Protein AF-A0A3P7QXF3-F1 (afdb_monomer_lite)

Structure (mmCIF, N/CA/C/O backbone):
data_AF-A0A3P7QXF3-F1
#
_entry.id   AF-A0A3P7QXF3-F1
#
loop_
_atom_site.group_PDB
_atom_site.id
_atom_site.type_symbol
_atom_site.label_atom_id
_atom_site.label_alt_id
_atom_site.label_comp_id
_atom_site.label_asym_id
_atom_site.label_entity_id
_atom_site.label_seq_id
_atom_site.pdbx_PDB_ins_code
_atom_site.Cartn_x
_atom_site.Cartn_y
_atom_site.Cartn_z
_atom_site.occupancy
_atom_site.B_iso_or_equiv
_atom_site.auth_seq_id
_atom_site.auth_comp_id
_atom_site.auth_asym_id
_atom_site.auth_atom_id
_atom_site.pdbx_PDB_model_num
ATOM 1 N N . MET A 1 1 ? -10.237 -7.138 -9.934 1.00 47.31 1 MET A N 1
ATOM 2 C CA . MET A 1 1 ? -9.203 -8.106 -9.504 1.00 47.31 1 MET A CA 1
ATOM 3 C C . MET A 1 1 ? -9.409 -8.418 -8.028 1.00 47.31 1 MET A C 1
ATOM 5 O O . MET A 1 1 ? -10.034 -7.610 -7.349 1.00 47.31 1 MET A O 1
ATOM 9 N N . ALA A 1 2 ? -8.939 -9.573 -7.551 1.00 54.34 2 ALA A N 1
ATOM 10 C CA . ALA A 1 2 ? -8.867 -9.850 -6.119 1.00 54.34 2 ALA A CA 1
ATOM 11 C C . ALA A 1 2 ? -7.801 -8.939 -5.473 1.00 54.34 2 ALA A C 1
ATOM 13 O O . ALA A 1 2 ? -6.775 -8.694 -6.107 1.00 54.34 2 ALA A O 1
ATOM 14 N N . PRO A 1 3 ? -8.043 -8.405 -4.270 1.00 67.88 3 PRO A N 1
ATOM 15 C CA . PRO A 1 3 ? -7.081 -7.555 -3.573 1.00 67.88 3 PRO A CA 1
ATOM 16 C C . PRO A 1 3 ? -5.800 -8.339 -3.245 1.00 67.88 3 PRO A C 1
ATOM 18 O O . PRO A 1 3 ? -5.872 -9.509 -2.862 1.00 67.88 3 PRO A O 1
ATOM 21 N N . VAL A 1 4 ? -4.637 -7.696 -3.384 1.00 76.44 4 VAL A N 1
ATOM 22 C CA . VAL A 1 4 ? -3.352 -8.259 -2.943 1.00 76.44 4 VAL A CA 1
ATOM 23 C C . VAL A 1 4 ? -3.177 -7.897 -1.474 1.00 76.44 4 VAL A C 1
ATOM 25 O O . VAL A 1 4 ? -3.073 -6.725 -1.130 1.00 76.44 4 VAL A O 1
ATOM 28 N N . LEU A 1 5 ? -3.213 -8.904 -0.605 1.00 81.38 5 LEU A N 1
ATOM 29 C CA . LEU A 1 5 ? -3.242 -8.728 0.845 1.00 81.38 5 LEU A CA 1
ATOM 30 C C . LEU A 1 5 ? -2.202 -9.620 1.500 1.00 81.38 5 LEU A C 1
ATOM 32 O O . LEU A 1 5 ? -2.003 -10.761 1.073 1.00 81.38 5 LEU A O 1
ATOM 36 N N . CYS A 1 6 ? -1.600 -9.144 2.587 1.00 86.56 6 CYS A N 1
ATOM 37 C CA . CYS A 1 6 ? -0.805 -10.016 3.433 1.00 86.56 6 CYS A CA 1
ATOM 38 C C . CYS A 1 6 ? -1.710 -11.039 4.145 1.00 86.56 6 CYS A C 1
ATOM 40 O O . CYS A 1 6 ? -2.885 -10.790 4.440 1.00 86.56 6 CYS A O 1
ATOM 42 N N . ASN A 1 7 ? -1.156 -12.213 4.459 1.00 86.94 7 ASN A N 1
ATOM 43 C CA . ASN A 1 7 ? -1.898 -13.278 5.143 1.00 86.94 7 ASN A CA 1
ATOM 4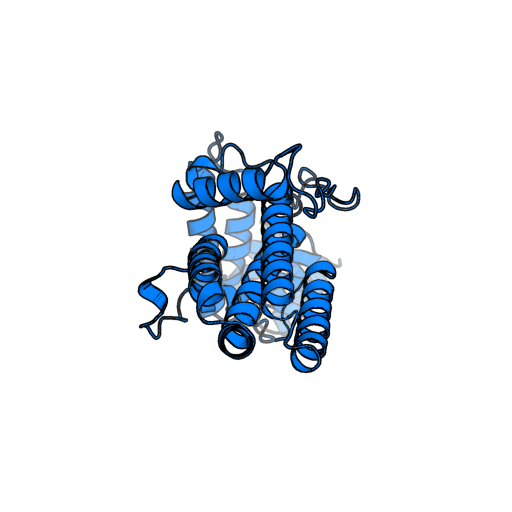4 C C . ASN A 1 7 ? -2.481 -12.813 6.489 1.00 86.94 7 ASN A C 1
ATOM 46 O O . ASN A 1 7 ? -3.581 -13.225 6.865 1.00 86.94 7 ASN A O 1
ATOM 50 N N . THR A 1 8 ? -1.776 -11.922 7.190 1.00 89.69 8 THR A N 1
ATOM 51 C CA . THR A 1 8 ? -2.226 -11.322 8.451 1.00 89.69 8 THR A CA 1
ATOM 52 C C . THR A 1 8 ? -3.501 -10.500 8.262 1.00 89.69 8 THR A C 1
ATOM 54 O O . THR A 1 8 ? -4.448 -10.684 9.023 1.00 89.69 8 THR A O 1
ATOM 57 N N . ALA A 1 9 ? -3.588 -9.682 7.208 1.00 88.75 9 ALA A N 1
ATOM 58 C CA . ALA A 1 9 ? -4.784 -8.901 6.892 1.00 88.75 9 ALA A CA 1
ATOM 59 C C . ALA A 1 9 ? -5.996 -9.792 6.577 1.00 88.75 9 ALA A C 1
ATOM 61 O O . ALA A 1 9 ? -7.105 -9.547 7.055 1.00 88.75 9 ALA A O 1
ATOM 62 N N . LEU A 1 10 ? -5.787 -10.881 5.828 1.00 88.50 10 LEU A N 1
ATOM 63 C CA . LEU A 1 10 ? -6.840 -11.866 5.557 1.00 88.50 10 LEU A CA 1
ATOM 64 C C . LEU A 1 10 ? -7.346 -12.531 6.841 1.00 88.50 10 LEU A C 1
ATOM 66 O O . LEU A 1 10 ? -8.550 -12.728 7.009 1.00 88.50 10 LEU A O 1
ATOM 70 N N . ASN A 1 11 ? -6.440 -12.889 7.750 1.00 89.50 11 ASN A N 1
ATOM 71 C CA . ASN A 1 11 ? -6.813 -13.478 9.031 1.00 89.50 11 ASN A CA 1
ATOM 72 C C . ASN A 1 11 ? -7.552 -12.478 9.922 1.00 89.50 11 ASN A C 1
ATOM 74 O O . ASN A 1 11 ? -8.566 -12.853 10.506 1.00 89.50 11 ASN A O 1
ATOM 78 N N . LEU A 1 12 ? -7.120 -11.215 9.951 1.00 92.12 12 LEU A N 1
ATOM 79 C CA . LEU A 1 12 ? -7.813 -10.142 10.660 1.00 92.12 12 LEU A CA 1
ATOM 80 C C . LEU A 1 12 ? -9.271 -10.019 10.194 1.00 92.12 12 LEU A C 1
ATOM 82 O O . LEU A 1 12 ? -10.182 -10.112 11.011 1.00 92.12 12 LEU A O 1
ATOM 86 N N . LEU A 1 13 ? -9.517 -9.935 8.884 1.00 89.75 13 LEU A N 1
ATOM 87 C CA . LEU A 1 13 ? -10.877 -9.870 8.331 1.00 89.75 13 LEU A CA 1
ATOM 88 C C . LEU A 1 13 ? -11.724 -11.100 8.688 1.00 89.75 13 LEU A C 1
ATOM 90 O O . LEU A 1 13 ? -12.908 -10.978 9.013 1.00 89.75 13 LEU A O 1
ATOM 94 N N . ARG A 1 14 ? -11.125 -12.299 8.673 1.00 88.88 14 ARG A N 1
ATOM 95 C CA . ARG A 1 14 ? -11.810 -13.524 9.117 1.00 88.88 14 ARG A CA 1
ATOM 96 C C . ARG A 1 14 ? -12.184 -13.459 10.595 1.00 88.88 14 ARG A C 1
ATOM 98 O O . ARG A 1 14 ? -13.268 -13.923 10.950 1.00 88.88 14 ARG A O 1
ATOM 105 N N . PHE A 1 15 ? -11.315 -12.921 11.449 1.00 88.06 15 PHE A N 1
ATOM 106 C CA . PHE A 1 15 ? -11.623 -12.727 12.864 1.00 88.06 15 PHE A CA 1
ATOM 107 C C . PHE A 1 15 ? -12.755 -11.722 13.041 1.00 88.06 15 PHE A C 1
ATOM 109 O O . PHE A 1 15 ? -13.737 -12.070 13.689 1.00 88.06 15 PHE A O 1
ATOM 116 N N . ILE A 1 16 ? -12.694 -10.562 12.385 1.00 90.94 16 ILE A N 1
ATOM 117 C CA . ILE A 1 16 ? -13.761 -9.550 12.415 1.00 90.94 16 ILE A CA 1
ATOM 118 C C 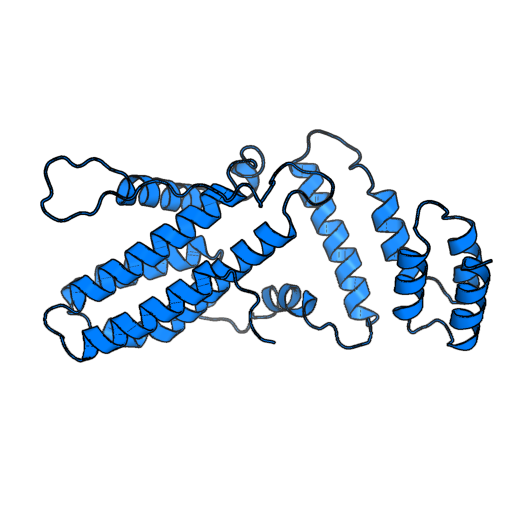. ILE A 1 16 ? -15.119 -10.185 12.093 1.00 90.94 16 ILE A C 1
ATOM 120 O O . ILE A 1 16 ? -16.055 -10.074 12.881 1.00 90.94 16 ILE A O 1
ATOM 124 N N . GLY A 1 17 ? -15.215 -10.940 10.994 1.00 87.56 17 GLY A N 1
ATOM 125 C CA . GLY A 1 17 ? -16.462 -11.613 10.618 1.00 87.56 17 GLY A CA 1
ATOM 126 C C . GLY A 1 17 ? -16.958 -12.628 11.658 1.00 87.56 17 GLY A C 1
ATOM 127 O O . GLY A 1 17 ? -18.158 -12.703 11.930 1.00 87.56 17 GLY A O 1
ATOM 128 N N . LYS A 1 18 ? -16.052 -13.398 12.279 1.00 86.12 18 LYS A N 1
ATOM 129 C CA . LYS A 1 18 ? -16.404 -14.344 13.354 1.00 86.12 18 LYS A CA 1
ATOM 130 C C . LYS A 1 18 ? -16.907 -13.624 14.604 1.00 86.12 18 LYS A C 1
ATOM 132 O O . LYS A 1 18 ? -17.921 -14.046 15.157 1.00 86.12 18 LYS A O 1
ATOM 137 N N . TYR A 1 19 ? -16.227 -12.559 15.026 1.00 87.94 19 TYR A N 1
ATOM 138 C CA . TYR A 1 19 ? -16.614 -11.791 16.206 1.00 87.94 19 TYR A CA 1
ATOM 139 C C . TYR A 1 19 ? -17.945 -11.078 15.989 1.00 87.94 19 TYR A C 1
ATOM 141 O O . TYR A 1 19 ? -18.825 -11.248 16.820 1.00 87.94 19 TYR A O 1
ATOM 149 N N . ILE A 1 20 ? -18.166 -10.423 14.843 1.00 87.12 20 ILE A N 1
ATOM 150 C CA . ILE A 1 20 ? -19.469 -9.820 14.499 1.00 87.12 20 ILE A CA 1
ATOM 151 C C . ILE A 1 20 ? -20.603 -10.844 14.629 1.00 87.12 20 ILE A C 1
ATOM 153 O O . ILE A 1 20 ? -21.636 -10.563 15.237 1.00 87.12 20 ILE A O 1
ATOM 157 N N . ARG A 1 21 ? -20.405 -12.061 14.104 1.00 84.50 21 ARG A N 1
ATOM 158 C CA . ARG A 1 21 ? -21.409 -13.129 14.193 1.00 84.50 21 ARG A CA 1
ATOM 159 C C . ARG A 1 21 ? -21.684 -13.558 15.637 1.00 84.50 21 ARG A C 1
ATOM 161 O O . ARG A 1 21 ? -22.832 -13.842 15.965 1.00 84.50 21 ARG A O 1
ATOM 168 N N . MET A 1 22 ? -20.656 -13.636 16.483 1.00 82.81 22 MET A N 1
ATOM 169 C CA . MET A 1 22 ? -20.829 -13.970 17.902 1.00 82.81 22 MET A CA 1
ATOM 170 C C . MET A 1 22 ? -21.516 -12.836 18.665 1.00 82.81 22 MET A C 1
ATOM 172 O O . MET A 1 22 ? -22.434 -13.092 19.438 1.00 82.81 22 MET A O 1
ATOM 176 N N . THR A 1 23 ? -21.139 -11.592 18.385 1.00 85.50 23 THR A N 1
ATOM 177 C CA . THR A 1 23 ? -21.729 -10.391 18.975 1.00 85.50 23 THR A CA 1
ATOM 178 C C . THR A 1 23 ? -23.218 -10.265 18.672 1.00 85.50 23 THR A C 1
ATOM 180 O O . THR A 1 23 ? -23.998 -9.904 19.547 1.00 85.50 23 THR A O 1
ATOM 183 N N . TYR A 1 24 ? -23.640 -10.645 17.465 1.00 80.81 24 TYR A N 1
ATOM 184 C CA . TYR A 1 24 ? -25.057 -10.683 17.108 1.00 80.81 24 TYR A CA 1
ATOM 185 C C . TYR A 1 24 ? -25.875 -11.635 18.004 1.00 80.81 24 TYR A C 1
ATOM 187 O O . TYR A 1 24 ? -27.038 -11.367 18.289 1.00 80.81 24 TYR A O 1
ATOM 195 N N . MET A 1 25 ? -25.267 -12.731 18.473 1.00 81.31 25 MET A N 1
ATOM 196 C CA . MET A 1 25 ? -25.909 -13.694 19.379 1.00 81.31 25 MET A CA 1
ATOM 197 C C . MET A 1 25 ? -25.836 -13.269 20.852 1.00 81.31 25 MET A C 1
ATOM 199 O O . MET A 1 25 ? -26.686 -13.664 21.647 1.00 81.31 25 MET A O 1
ATOM 203 N N . LEU A 1 26 ? -24.819 -12.488 21.222 1.00 84.88 26 LEU A N 1
ATOM 204 C CA . LEU A 1 26 ? -24.528 -12.072 22.593 1.00 84.88 26 LEU A CA 1
ATOM 205 C C . LEU A 1 26 ? -24.480 -10.542 22.679 1.00 84.88 26 LEU A C 1
ATOM 207 O O . LEU A 1 26 ? -23.427 -9.946 22.895 1.00 84.88 26 LEU A O 1
ATOM 211 N N . GLN A 1 27 ? -25.639 -9.902 22.528 1.00 83.06 27 GLN A N 1
ATOM 212 C CA . GLN A 1 27 ? -25.741 -8.436 22.519 1.00 83.06 27 GLN A CA 1
ATOM 213 C C . GLN A 1 27 ? -25.217 -7.781 23.808 1.00 83.06 27 GLN A C 1
ATOM 215 O O . GLN A 1 27 ? -24.729 -6.657 23.771 1.00 83.06 27 GLN A O 1
ATOM 220 N N . SER A 1 28 ? -25.244 -8.491 24.941 1.00 85.94 28 SER A N 1
ATOM 221 C CA . SER A 1 28 ? -24.738 -7.986 26.224 1.00 85.94 28 SER A CA 1
ATOM 222 C C . SER A 1 28 ? -23.242 -7.659 26.228 1.00 85.94 28 SER A C 1
ATOM 224 O O . SER A 1 28 ? -22.800 -6.908 27.091 1.00 85.94 28 SER A O 1
ATOM 226 N N . VAL A 1 29 ? -22.464 -8.210 25.290 1.00 85.44 29 VAL A N 1
ATOM 227 C CA . VAL A 1 29 ? -21.018 -7.953 25.158 1.00 85.44 29 VAL A CA 1
ATOM 228 C C . VAL A 1 29 ? -20.673 -7.187 23.881 1.00 85.44 29 VAL A C 1
ATOM 230 O O . VAL A 1 29 ? -19.502 -7.104 23.512 1.00 85.44 29 VAL A O 1
ATOM 233 N N . ALA A 1 30 ? -21.675 -6.643 23.185 1.00 85.69 30 ALA A N 1
ATOM 234 C CA . ALA A 1 30 ? -21.483 -6.076 21.859 1.00 85.69 30 ALA A CA 1
ATOM 235 C C . ALA A 1 30 ? -20.590 -4.841 21.836 1.00 85.69 30 ALA A C 1
ATOM 237 O O . ALA A 1 30 ? -19.654 -4.802 21.036 1.00 85.69 30 ALA A O 1
ATOM 238 N N . ASP A 1 31 ? -20.818 -3.908 22.758 1.00 86.06 31 ASP A N 1
ATOM 239 C CA . ASP A 1 31 ? -20.008 -2.697 22.907 1.00 86.06 31 ASP A CA 1
ATOM 240 C C . ASP A 1 31 ? -18.523 -3.051 23.076 1.00 86.06 31 ASP A C 1
ATOM 242 O O . ASP A 1 31 ? -17.669 -2.576 22.327 1.00 86.06 31 ASP A O 1
ATOM 246 N N . GLN A 1 32 ? -18.220 -3.980 23.989 1.00 86.12 32 GLN A N 1
ATOM 247 C CA . GLN A 1 32 ? -16.849 -4.422 24.241 1.00 86.12 32 GLN A CA 1
ATOM 248 C C . GLN A 1 32 ? -16.247 -5.154 23.037 1.00 86.12 32 GLN A C 1
ATOM 250 O O . GLN A 1 32 ? -15.086 -4.944 22.693 1.00 86.12 32 GLN A O 1
ATOM 255 N N . ALA A 1 33 ? -17.015 -6.032 22.389 1.00 88.19 33 ALA A N 1
ATOM 256 C CA . ALA A 1 33 ? -16.529 -6.799 21.250 1.00 88.19 33 ALA A CA 1
ATOM 257 C C . ALA A 1 33 ? -16.198 -5.896 20.054 1.00 88.19 33 ALA A C 1
ATOM 259 O O . ALA A 1 33 ? -15.170 -6.101 19.410 1.00 88.19 33 ALA A O 1
ATOM 260 N N . VAL A 1 34 ? -17.035 -4.892 19.772 1.00 88.88 34 VAL A N 1
ATOM 261 C CA . VAL A 1 34 ? -16.762 -3.897 18.728 1.00 88.88 34 VAL A CA 1
ATOM 262 C C . VAL A 1 34 ? -15.529 -3.075 19.095 1.00 88.88 34 VAL A C 1
ATOM 264 O O . VAL A 1 34 ? -14.627 -2.979 18.268 1.00 88.88 34 VAL A O 1
ATOM 267 N N . GLY A 1 35 ? -15.425 -2.581 20.334 1.00 86.75 35 GLY A N 1
ATOM 268 C CA . GLY A 1 35 ? -14.233 -1.867 20.807 1.00 86.75 35 GLY A CA 1
ATOM 269 C C . GLY A 1 35 ? -12.939 -2.661 20.593 1.00 86.75 35 GLY A C 1
ATOM 270 O O . GLY A 1 35 ? -12.000 -2.164 19.972 1.00 86.75 35 GLY A O 1
ATOM 271 N N . ASN A 1 36 ? -12.928 -3.936 20.990 1.00 86.56 36 ASN A N 1
ATOM 272 C CA . ASN A 1 36 ? -11.767 -4.818 20.832 1.00 86.56 36 ASN A CA 1
ATOM 273 C C . ASN A 1 36 ? -11.430 -5.108 19.357 1.00 86.56 36 ASN A C 1
ATOM 275 O O . ASN A 1 36 ? -10.260 -5.267 19.009 1.00 86.56 36 ASN A O 1
ATOM 279 N N . ILE A 1 37 ? -12.431 -5.190 18.469 1.00 89.69 37 ILE A N 1
ATOM 280 C CA . ILE A 1 37 ? -12.189 -5.323 17.023 1.00 89.69 37 ILE A CA 1
ATOM 281 C C . ILE A 1 37 ? -11.461 -4.083 16.491 1.00 89.69 37 ILE A C 1
ATOM 283 O O . ILE A 1 37 ? -10.485 -4.217 15.752 1.00 89.69 37 ILE A O 1
ATOM 287 N N . LEU A 1 38 ? -11.930 -2.887 16.855 1.00 89.31 38 LEU A N 1
ATOM 288 C CA . LEU A 1 38 ? -11.336 -1.629 16.399 1.00 89.31 38 LEU A CA 1
ATOM 289 C C . LEU A 1 38 ? -9.910 -1.457 16.940 1.00 89.31 38 LEU A C 1
ATOM 291 O O . LEU A 1 38 ? -9.012 -1.057 16.197 1.00 89.31 38 LEU A O 1
ATOM 295 N N . GLU A 1 39 ? -9.678 -1.834 18.197 1.00 86.06 39 GLU A N 1
ATOM 296 C CA . GLU A 1 39 ? -8.347 -1.852 18.809 1.00 86.06 39 GLU A CA 1
ATOM 297 C C . GLU A 1 39 ? -7.397 -2.820 18.088 1.00 86.06 39 GLU A C 1
ATOM 299 O O . GLU A 1 39 ? -6.269 -2.450 17.758 1.00 86.06 39 GLU A O 1
ATOM 304 N N . LEU A 1 40 ? -7.867 -4.020 17.731 1.00 87.56 40 LEU A N 1
ATOM 305 C CA . LEU A 1 40 ? -7.082 -4.979 16.952 1.00 87.56 40 LEU A CA 1
ATOM 306 C C . LEU A 1 40 ? -6.724 -4.441 15.554 1.00 87.56 40 LEU A C 1
ATOM 308 O O . LEU A 1 40 ? -5.616 -4.668 15.062 1.00 87.56 40 LEU A O 1
ATOM 312 N N . CYS A 1 41 ? -7.635 -3.708 14.909 1.00 89.62 41 CYS A N 1
ATOM 313 C CA . CYS A 1 41 ? -7.349 -3.027 13.646 1.00 89.62 41 CYS A CA 1
ATOM 314 C C . CYS A 1 41 ? -6.300 -1.919 13.813 1.00 89.62 41 CYS A C 1
ATOM 316 O O . CYS A 1 41 ? -5.388 -1.830 12.993 1.00 89.62 41 CYS A O 1
ATOM 318 N N . ASN A 1 42 ? -6.381 -1.124 14.884 1.00 86.81 42 ASN A N 1
ATOM 319 C CA . ASN A 1 42 ? -5.372 -0.113 15.206 1.00 86.81 42 ASN A CA 1
ATOM 320 C C . ASN A 1 42 ? -3.995 -0.729 15.431 1.00 86.81 42 ASN A C 1
ATOM 322 O O . ASN A 1 42 ? -3.011 -0.245 14.875 1.00 86.81 42 ASN A O 1
ATOM 326 N N . PHE A 1 43 ? -3.930 -1.824 16.187 1.00 86.50 43 PHE A N 1
ATOM 327 C CA . PHE A 1 43 ? -2.689 -2.554 16.405 1.00 86.50 43 PHE A CA 1
ATOM 328 C C . PHE A 1 43 ? -2.082 -3.045 15.084 1.00 86.50 43 PHE A C 1
ATOM 330 O O . PHE A 1 43 ? -0.878 -2.907 14.859 1.00 86.50 43 PHE A O 1
ATOM 337 N N . PHE A 1 44 ? -2.912 -3.558 14.169 1.00 89.19 44 PHE A N 1
ATOM 338 C CA . PHE A 1 44 ? -2.464 -3.960 12.837 1.00 89.19 44 PHE A CA 1
ATOM 339 C C . PHE A 1 44 ? -1.921 -2.776 12.021 1.00 89.19 44 PHE A C 1
ATOM 341 O O . PHE A 1 44 ? -0.829 -2.880 11.463 1.00 89.19 44 PHE A O 1
ATOM 348 N N . PHE A 1 45 ? -2.639 -1.649 11.965 1.00 87.19 45 PHE A N 1
ATOM 349 C CA . PHE A 1 45 ? -2.192 -0.458 11.230 1.00 87.19 45 PHE A CA 1
ATOM 350 C C . PHE A 1 45 ? -0.896 0.113 11.793 1.00 87.19 45 PHE A C 1
ATOM 352 O O . PHE A 1 45 ? 0.031 0.378 11.028 1.00 87.19 45 PHE A O 1
ATOM 359 N N . PHE A 1 46 ? -0.811 0.228 13.118 1.00 84.75 46 PHE A N 1
ATOM 360 C CA . PHE A 1 46 ? 0.396 0.658 13.809 1.00 84.75 46 PHE A CA 1
ATOM 361 C C . PHE A 1 46 ? 1.572 -0.268 13.488 1.00 84.75 46 PHE A C 1
ATOM 363 O O . PHE A 1 46 ? 2.631 0.201 13.096 1.00 84.75 46 PHE A O 1
ATOM 370 N N . THR A 1 47 ? 1.376 -1.587 13.562 1.00 86.06 47 THR A N 1
ATOM 371 C CA . THR A 1 47 ? 2.436 -2.568 13.281 1.00 86.06 47 THR A CA 1
ATOM 372 C C . THR A 1 47 ? 2.975 -2.444 11.855 1.00 86.06 47 THR A C 1
ATOM 374 O O . THR A 1 47 ? 4.187 -2.411 11.655 1.00 86.06 47 THR A O 1
ATOM 377 N N . ILE A 1 48 ? 2.092 -2.356 10.854 1.00 86.62 48 ILE A N 1
ATOM 378 C CA . ILE A 1 48 ? 2.503 -2.210 9.449 1.00 86.62 48 ILE A CA 1
ATOM 379 C C . ILE A 1 48 ? 3.228 -0.880 9.234 1.00 86.62 48 ILE A C 1
ATOM 381 O O . ILE A 1 48 ? 4.249 -0.855 8.551 1.00 86.62 48 ILE A O 1
ATOM 385 N N . HIS A 1 49 ? 2.735 0.204 9.836 1.00 81.31 49 HIS A N 1
ATOM 386 C CA . HIS A 1 49 ? 3.405 1.496 9.787 1.00 81.31 49 HIS A CA 1
ATOM 387 C C . HIS A 1 49 ? 4.818 1.394 10.380 1.00 81.31 49 HIS A C 1
ATOM 389 O O . HIS A 1 49 ? 5.798 1.595 9.672 1.00 81.31 49 HIS A O 1
ATOM 395 N N . THR A 1 50 ? 4.938 0.966 11.636 1.00 81.12 50 THR A N 1
ATOM 396 C CA . THR A 1 50 ? 6.221 0.835 12.336 1.00 81.12 50 THR A CA 1
ATOM 397 C C . THR A 1 50 ? 7.210 -0.054 11.584 1.00 81.12 50 THR A C 1
ATOM 399 O O . THR A 1 50 ? 8.379 0.296 11.483 1.00 81.12 50 THR A O 1
ATOM 402 N N . PHE A 1 51 ? 6.776 -1.168 10.991 1.00 84.12 51 PHE A N 1
ATOM 403 C CA . PHE A 1 51 ? 7.679 -2.047 10.239 1.00 84.12 51 PHE A CA 1
ATOM 404 C C . PHE A 1 51 ? 8.219 -1.436 8.954 1.00 84.12 51 PHE A C 1
ATOM 406 O O . PHE A 1 51 ? 9.391 -1.619 8.650 1.00 84.12 51 PHE A O 1
ATOM 413 N N . PHE A 1 52 ? 7.379 -0.754 8.181 1.00 79.38 52 PHE A N 1
ATOM 414 C CA . PHE A 1 52 ? 7.738 -0.337 6.824 1.00 79.38 52 PHE A CA 1
ATOM 415 C C . PHE A 1 52 ? 8.122 1.140 6.709 1.00 79.38 52 PHE A C 1
ATOM 417 O O . PHE A 1 52 ? 8.433 1.596 5.604 1.00 79.38 52 PHE A O 1
ATOM 424 N N . THR A 1 53 ? 8.102 1.876 7.823 1.00 75.06 53 THR A N 1
ATOM 425 C CA . THR A 1 53 ? 8.518 3.282 7.883 1.00 75.06 53 THR A CA 1
ATOM 426 C C . THR A 1 53 ? 9.623 3.567 8.904 1.00 75.06 53 THR A C 1
ATOM 428 O O . THR A 1 53 ? 10.042 4.719 9.000 1.00 75.06 53 THR A O 1
ATOM 431 N N . ALA A 1 54 ? 10.080 2.581 9.687 1.00 66.56 54 ALA A N 1
ATOM 432 C CA . ALA A 1 54 ? 11.110 2.780 10.719 1.00 66.56 54 ALA A CA 1
ATOM 433 C C . ALA A 1 54 ? 12.469 3.215 10.150 1.00 66.56 54 ALA A C 1
ATOM 435 O O . ALA A 1 54 ? 13.167 4.019 10.754 1.00 66.56 54 ALA A O 1
ATOM 436 N N . ASP A 1 55 ? 12.829 2.729 8.967 1.00 65.12 55 ASP A N 1
ATOM 437 C CA . ASP A 1 55 ? 14.050 3.092 8.240 1.00 65.12 55 ASP A CA 1
ATOM 438 C C . ASP A 1 55 ? 13.940 4.453 7.527 1.00 65.12 55 ASP A C 1
ATOM 440 O O . ASP A 1 55 ? 14.908 4.993 6.990 1.00 65.12 55 ASP A O 1
ATOM 444 N N . ALA A 1 56 ? 12.744 5.037 7.538 1.00 61.53 56 ALA A N 1
ATOM 445 C CA . ALA A 1 56 ? 12.388 6.189 6.742 1.00 61.53 56 ALA A CA 1
ATOM 446 C C . ALA A 1 56 ? 12.437 7.501 7.545 1.00 61.53 56 ALA A C 1
ATOM 448 O O . ALA A 1 56 ? 11.752 8.443 7.169 1.00 61.53 56 ALA A O 1
ATOM 449 N N . GLU A 1 57 ? 13.227 7.624 8.621 1.00 60.03 57 GLU A N 1
ATOM 450 C CA . GLU A 1 57 ? 13.251 8.822 9.494 1.00 60.03 57 GLU A CA 1
ATOM 451 C C . GLU A 1 57 ? 13.418 10.153 8.728 1.00 60.03 57 GLU A C 1
ATOM 453 O O . GLU A 1 57 ? 12.817 11.166 9.091 1.00 60.03 57 GLU A O 1
ATOM 458 N N . ARG A 1 58 ? 14.169 10.153 7.616 1.00 55.31 58 ARG A N 1
ATOM 459 C CA . ARG A 1 58 ? 14.318 11.328 6.731 1.00 55.31 58 ARG A CA 1
ATOM 460 C C . ARG A 1 58 ? 13.096 11.573 5.834 1.00 55.31 58 ARG A C 1
ATOM 462 O O . ARG A 1 58 ? 12.764 12.715 5.537 1.00 55.31 58 ARG A O 1
ATOM 469 N N . VAL A 1 59 ? 12.408 10.507 5.428 1.00 55.50 59 VAL A N 1
ATOM 470 C CA . VAL A 1 59 ? 11.180 10.521 4.607 1.00 55.50 59 VAL A CA 1
ATOM 471 C C . VAL A 1 59 ? 9.962 10.890 5.457 1.00 55.50 59 VAL A C 1
ATOM 473 O O . VAL A 1 59 ? 9.055 11.581 4.997 1.00 55.50 59 VAL A O 1
ATOM 476 N N . ALA A 1 60 ? 9.966 10.471 6.720 1.00 57.28 60 ALA A N 1
ATOM 477 C CA . ALA A 1 60 ? 8.910 10.662 7.694 1.00 57.28 60 ALA A CA 1
ATOM 478 C C . ALA A 1 60 ? 8.533 12.141 7.841 1.00 57.28 60 ALA A C 1
ATOM 480 O O . ALA A 1 60 ? 7.358 12.492 7.812 1.00 57.28 60 ALA A O 1
ATOM 481 N N . GLY A 1 61 ? 9.529 13.030 7.910 1.00 57.81 61 GLY A N 1
ATOM 482 C CA . GLY A 1 61 ? 9.299 14.476 7.992 1.00 57.81 61 GLY A CA 1
ATOM 483 C C . GLY A 1 61 ? 8.726 15.112 6.719 1.00 57.81 61 GLY A C 1
ATOM 484 O O . GLY A 1 61 ? 8.160 16.199 6.793 1.00 57.81 61 GLY A O 1
ATOM 485 N N . VAL A 1 62 ? 8.859 14.453 5.563 1.00 57.00 62 VAL A N 1
ATOM 486 C CA . VAL A 1 62 ? 8.435 14.973 4.251 1.00 57.00 62 VAL A CA 1
ATOM 487 C C . VAL A 1 62 ? 7.062 14.430 3.837 1.00 57.00 62 VAL A C 1
ATOM 489 O O . VAL A 1 62 ? 6.298 15.141 3.184 1.00 57.00 62 VAL A O 1
ATOM 492 N N . PHE A 1 63 ? 6.734 13.188 4.211 1.00 57.81 63 PHE A N 1
ATOM 493 C CA . PHE A 1 63 ? 5.499 12.509 3.791 1.00 57.81 63 PHE A CA 1
ATOM 494 C C . PHE A 1 63 ? 4.449 12.380 4.889 1.00 57.81 63 PHE A C 1
ATOM 496 O O . PHE A 1 63 ? 3.264 12.279 4.561 1.00 57.81 63 PHE A O 1
ATOM 503 N N . PHE A 1 64 ? 4.830 12.397 6.170 1.00 65.44 64 PHE A N 1
ATOM 504 C CA . PHE A 1 64 ? 3.833 12.362 7.232 1.00 65.44 64 PHE A CA 1
ATOM 505 C C . PHE A 1 64 ? 3.255 13.745 7.468 1.00 65.44 64 PHE A C 1
ATOM 507 O O . PHE A 1 64 ? 3.965 14.725 7.697 1.00 65.44 64 PHE A O 1
ATOM 514 N N . SER A 1 65 ? 1.927 13.814 7.467 1.00 67.56 65 SER A N 1
ATOM 515 C CA . SER A 1 65 ? 1.258 14.978 8.019 1.00 67.56 65 SER A CA 1
ATOM 516 C C . SER A 1 65 ? 1.556 15.049 9.529 1.00 67.56 65 SER A C 1
ATOM 518 O O . SER A 1 65 ? 1.622 14.009 10.195 1.00 67.56 65 SER A O 1
ATOM 520 N N . PRO A 1 66 ? 1.697 16.254 10.115 1.00 69.25 66 PRO A N 1
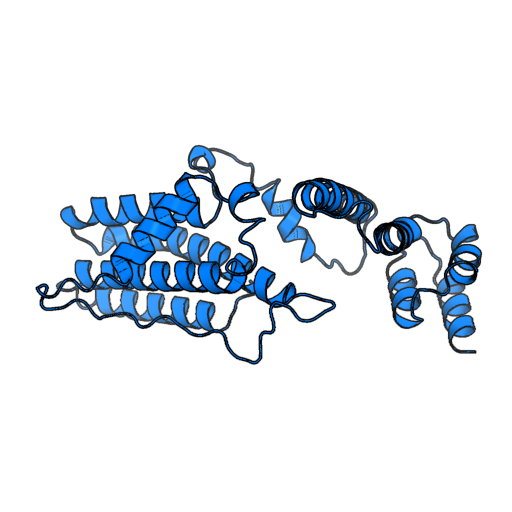ATOM 521 C CA . PRO A 1 66 ? 1.848 16.417 11.565 1.00 69.25 66 PRO A CA 1
ATOM 522 C C . PRO A 1 66 ? 0.738 15.721 12.363 1.00 69.25 66 PRO A C 1
ATOM 524 O O . PRO A 1 66 ? 0.935 15.311 13.503 1.00 69.25 66 PRO A O 1
ATOM 527 N N . HIS A 1 67 ? -0.431 15.569 11.741 1.00 68.25 67 HIS A N 1
ATOM 528 C CA . HIS A 1 67 ? -1.577 14.912 12.336 1.00 68.25 67 HIS A CA 1
ATOM 529 C C . HIS A 1 67 ? -1.460 13.382 12.341 1.00 68.25 67 HIS A C 1
ATOM 531 O O . HIS A 1 67 ? -1.677 12.779 13.384 1.00 68.25 67 HIS A O 1
ATOM 537 N N . LEU A 1 68 ? -1.013 12.757 11.243 1.00 72.19 68 LEU A N 1
ATOM 538 C CA . LEU A 1 68 ? -0.736 11.315 11.202 1.00 72.19 68 LEU A CA 1
ATOM 539 C C . LEU A 1 68 ? 0.280 10.918 12.278 1.00 72.19 68 LEU A C 1
ATOM 541 O O . LEU A 1 68 ? 0.080 9.935 12.985 1.00 72.19 68 LEU A O 1
ATOM 545 N N . LYS A 1 69 ? 1.325 11.734 12.454 1.00 76.12 69 LYS A N 1
ATOM 546 C CA . LYS A 1 69 ? 2.293 11.550 13.538 1.00 76.12 69 LYS A CA 1
ATOM 547 C C . LYS A 1 69 ? 1.617 11.595 14.912 1.00 76.12 69 LYS A C 1
ATOM 549 O O . LYS A 1 69 ? 1.798 10.683 15.703 1.00 76.12 69 LYS A O 1
ATOM 554 N N . SER A 1 70 ? 0.751 12.582 15.155 1.00 77.88 70 SER A N 1
ATOM 555 C CA . SER A 1 70 ? -0.025 12.661 16.400 1.00 77.88 70 SER A CA 1
ATOM 556 C C . SER A 1 70 ? -0.959 11.462 16.616 1.00 77.88 70 SER A C 1
ATOM 558 O O . SER A 1 70 ? -1.161 11.067 17.764 1.00 77.88 70 SER A O 1
ATOM 560 N N . VAL A 1 71 ? -1.556 10.904 15.556 1.00 77.75 71 VAL A N 1
ATOM 561 C CA . VAL A 1 71 ? -2.407 9.706 15.646 1.00 77.75 71 VAL A CA 1
ATOM 562 C C . VAL A 1 71 ? -1.560 8.490 16.012 1.00 77.75 71 VAL A C 1
ATOM 564 O O . VAL A 1 71 ? -1.938 7.751 16.916 1.00 77.75 71 VAL A O 1
ATOM 567 N N . LEU A 1 72 ? -0.398 8.309 15.383 1.00 79.25 72 LEU A N 1
ATOM 568 C CA . LEU A 1 72 ? 0.529 7.218 15.693 1.00 79.25 72 LEU A CA 1
ATOM 569 C C . LEU A 1 72 ? 1.080 7.318 17.115 1.00 79.25 72 LEU A C 1
ATOM 571 O O . LEU A 1 72 ? 1.010 6.334 17.843 1.00 79.25 72 LEU A O 1
ATOM 575 N N . ASP A 1 73 ? 1.511 8.507 17.540 1.00 81.56 73 ASP A N 1
ATOM 576 C CA . ASP A 1 73 ? 1.958 8.759 18.913 1.00 81.56 73 ASP A CA 1
ATOM 577 C C . ASP A 1 73 ? 0.811 8.480 19.905 1.00 81.56 73 ASP A C 1
ATOM 579 O O . ASP A 1 73 ? 1.006 7.910 20.980 1.00 81.56 73 ASP A O 1
ATOM 583 N N . SER A 1 74 ? -0.430 8.847 19.555 1.00 82.31 74 SER A N 1
ATOM 584 C CA . SER A 1 74 ? -1.604 8.528 20.374 1.00 82.31 74 SER A CA 1
ATOM 585 C C . SER A 1 74 ? -1.872 7.025 20.437 1.00 82.31 74 SER A C 1
ATOM 587 O O . SER A 1 74 ? -2.221 6.532 21.508 1.00 82.31 74 SER A O 1
ATOM 589 N N . LEU A 1 75 ? -1.726 6.299 19.327 1.00 80.50 75 LEU A N 1
ATOM 590 C CA . LEU A 1 75 ? -1.897 4.848 19.266 1.00 80.50 75 LEU A CA 1
ATOM 591 C C . LEU A 1 75 ? -0.820 4.123 20.064 1.00 80.50 75 LEU A C 1
ATOM 593 O O . LEU A 1 75 ? -1.160 3.232 20.832 1.00 80.50 75 LEU A O 1
ATOM 597 N N . GLU A 1 76 ? 0.437 4.537 19.945 1.00 82.50 76 GLU A N 1
ATOM 598 C CA . GLU A 1 76 ? 1.545 3.992 20.724 1.00 82.50 76 GLU A CA 1
ATOM 599 C C . GLU A 1 76 ? 1.271 4.147 22.226 1.00 82.50 76 GLU A C 1
ATOM 601 O O . GLU A 1 76 ? 1.271 3.172 22.977 1.00 82.50 76 GLU A O 1
ATOM 606 N N . ASN A 1 77 ? 0.889 5.353 22.656 1.00 81.44 77 ASN A N 1
ATOM 607 C CA . ASN A 1 77 ? 0.526 5.614 24.048 1.00 81.44 77 ASN A CA 1
ATOM 608 C C . ASN A 1 77 ? -0.732 4.853 24.504 1.00 81.44 77 ASN A C 1
ATOM 610 O O . ASN A 1 77 ? -0.839 4.506 25.677 1.00 81.44 77 ASN A O 1
ATOM 614 N N . LYS A 1 78 ? -1.712 4.618 23.621 1.00 80.06 78 LYS A N 1
ATOM 615 C CA . LYS A 1 78 ? -2.928 3.850 23.945 1.00 80.06 78 LYS A CA 1
ATOM 616 C C . LYS A 1 78 ? -2.637 2.349 24.069 1.00 80.06 78 LYS A C 1
ATOM 618 O O . LYS A 1 78 ? -3.209 1.716 24.949 1.00 80.06 78 LYS A O 1
ATOM 623 N N . LEU A 1 79 ? -1.785 1.802 23.199 1.00 75.62 79 LEU A N 1
ATOM 624 C CA . LEU A 1 79 ? -1.512 0.364 23.081 1.00 75.62 79 LEU A CA 1
ATOM 625 C C . LEU A 1 79 ? -0.446 -0.132 24.069 1.00 75.62 79 LEU A C 1
ATOM 627 O O . LEU A 1 79 ? -0.536 -1.274 24.513 1.00 75.62 79 LEU A O 1
ATOM 631 N N . PHE A 1 80 ? 0.541 0.706 24.414 1.00 75.56 80 PHE A N 1
ATOM 632 C CA . PHE A 1 80 ? 1.722 0.295 25.188 1.00 75.56 80 PHE A CA 1
ATOM 633 C C . PHE A 1 80 ? 1.892 1.009 26.541 1.00 75.56 80 PHE A C 1
ATOM 635 O O . PHE A 1 80 ? 2.900 0.791 27.209 1.00 75.56 80 PHE A O 1
ATOM 642 N N . ARG A 1 81 ? 0.956 1.863 26.993 1.00 67.69 81 ARG A N 1
ATOM 643 C CA . ARG A 1 81 ? 1.074 2.452 28.345 1.00 67.69 81 ARG A CA 1
ATOM 644 C C . ARG A 1 81 ? 0.893 1.396 29.434 1.00 67.69 81 ARG A C 1
ATOM 646 O O . ARG A 1 81 ? -0.190 0.833 29.588 1.00 67.69 81 ARG A O 1
ATOM 653 N N . GLU A 1 82 ? 1.922 1.261 30.267 1.00 54.31 82 GLU A N 1
ATOM 654 C CA . GLU A 1 82 ? 1.914 0.581 31.567 1.00 54.31 82 GLU A CA 1
ATOM 655 C C . GLU A 1 82 ? 1.056 1.350 32.598 1.00 54.31 82 GLU A C 1
ATOM 657 O O . GLU A 1 82 ? 1.55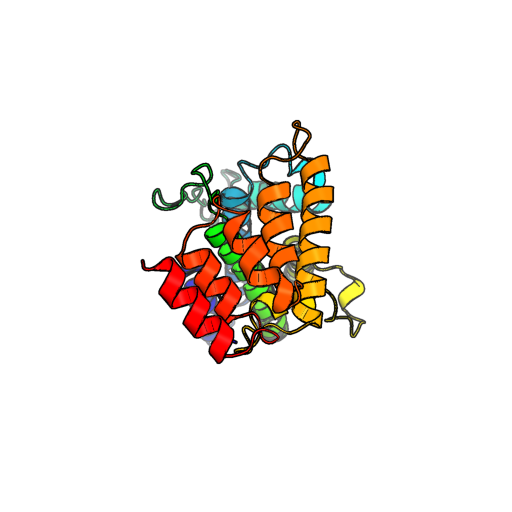1 1.872 33.600 1.00 54.31 82 GLU A O 1
ATOM 662 N N . ASP A 1 83 ? -0.256 1.468 32.385 1.00 50.25 83 ASP A N 1
ATOM 663 C CA . ASP A 1 83 ? -1.134 1.942 33.457 1.00 50.25 83 ASP A CA 1
ATOM 664 C C . ASP A 1 83 ? -1.355 0.787 34.450 1.00 50.25 83 ASP A C 1
ATOM 666 O O . ASP A 1 83 ? -2.279 -0.020 34.332 1.00 50.25 83 ASP A O 1
ATOM 670 N N . SER A 1 84 ? -0.481 0.749 35.460 1.00 44.41 84 SER A N 1
ATOM 671 C CA . SER A 1 84 ? -0.413 -0.152 36.629 1.00 44.41 84 SER A CA 1
ATOM 672 C C . SER A 1 84 ? -1.680 -0.226 37.511 1.00 44.41 84 SER A C 1
ATOM 674 O O . SER A 1 84 ? -1.625 -0.663 38.658 1.00 44.41 84 SER A O 1
ATOM 676 N N . SER A 1 85 ? -2.842 0.206 37.014 1.00 47.59 85 SER A N 1
ATOM 677 C CA . SER A 1 85 ? -4.074 0.337 37.802 1.00 47.59 85 SER A CA 1
ATOM 678 C C . SER A 1 85 ? -5.388 0.125 37.032 1.00 47.59 85 SER A C 1
ATOM 680 O O . SER A 1 85 ? -6.449 0.443 37.565 1.00 47.59 85 SER A O 1
ATOM 682 N N . SER A 1 86 ? -5.373 -0.462 35.827 1.00 44.75 86 SER A N 1
ATOM 683 C CA . SER A 1 86 ? -6.619 -0.870 35.148 1.00 44.75 86 SER A CA 1
ATOM 684 C C . SER A 1 86 ? -6.738 -2.393 35.042 1.00 44.75 86 SER A C 1
ATOM 686 O O . SER A 1 86 ? -6.103 -3.029 34.205 1.00 44.75 86 SER A O 1
ATOM 688 N N . GLU A 1 87 ? -7.556 -2.993 35.912 1.00 39.78 87 GLU A N 1
ATOM 689 C CA . GLU A 1 87 ? -7.985 -4.388 35.770 1.00 39.78 87 GLU A CA 1
ATOM 690 C C . GLU A 1 87 ? -8.651 -4.568 34.392 1.00 39.78 87 GLU A C 1
ATOM 692 O O . GLU A 1 87 ? -9.736 -4.044 34.148 1.00 39.78 87 GLU A O 1
ATOM 697 N N . GLY A 1 88 ? -7.994 -5.291 33.477 1.00 50.44 88 GLY A N 1
ATOM 698 C CA . GLY A 1 88 ? -8.615 -5.783 32.240 1.00 50.44 88 GLY A CA 1
ATOM 699 C C . GLY A 1 88 ? -8.019 -5.324 30.905 1.00 50.44 88 GLY A C 1
ATOM 700 O O . GLY A 1 88 ? -8.507 -5.790 29.876 1.00 50.44 88 GLY A O 1
ATOM 701 N N . ARG A 1 89 ? -6.979 -4.477 30.864 1.00 50.03 89 ARG A N 1
ATOM 702 C CA . ARG A 1 89 ? -6.267 -4.180 29.602 1.00 50.03 89 ARG A CA 1
ATOM 703 C C . ARG A 1 89 ? -5.145 -5.187 29.354 1.00 50.03 89 ARG A C 1
ATOM 705 O O . ARG A 1 89 ? -4.318 -5.427 30.227 1.00 50.03 89 ARG A O 1
ATOM 712 N N . VAL A 1 90 ? -5.149 -5.804 28.173 1.00 54.06 90 VAL A N 1
ATOM 713 C CA . VAL A 1 90 ? -4.108 -6.744 27.738 1.00 54.06 90 VAL A CA 1
ATOM 714 C C . VAL A 1 90 ? -2.912 -5.928 27.258 1.00 54.06 90 VAL A C 1
ATOM 716 O O . VAL A 1 90 ? -3.042 -5.141 26.328 1.00 54.06 90 VAL A O 1
ATOM 719 N N . GLU A 1 91 ? -1.760 -6.109 27.895 1.00 56.97 91 GLU A N 1
ATOM 720 C CA . GLU A 1 91 ? -0.499 -5.508 27.465 1.00 56.97 91 GLU A CA 1
ATOM 721 C C . GLU A 1 91 ? -0.098 -6.091 26.101 1.00 56.97 91 GLU A C 1
ATOM 723 O O . GLU A 1 91 ? 0.070 -7.307 25.948 1.00 56.97 91 GLU A O 1
ATOM 728 N N . PHE A 1 92 ? -0.000 -5.240 25.080 1.00 63.75 92 PHE A N 1
ATOM 729 C CA . PHE A 1 92 ? 0.417 -5.675 23.753 1.00 63.75 92 PHE A CA 1
ATOM 730 C C . PHE A 1 92 ? 1.942 -5.679 23.676 1.00 63.75 92 PHE A C 1
ATOM 732 O O . PHE A 1 92 ? 2.586 -4.653 23.853 1.00 63.75 92 PHE A O 1
ATOM 739 N N . ASN A 1 93 ? 2.534 -6.828 23.352 1.00 68.12 93 ASN A N 1
ATOM 740 C CA . ASN A 1 93 ? 3.956 -6.874 23.027 1.00 68.12 93 ASN A CA 1
ATOM 741 C C . ASN A 1 93 ? 4.182 -6.330 21.607 1.00 68.12 93 ASN A C 1
ATOM 743 O O . ASN A 1 93 ? 3.424 -6.695 20.697 1.00 68.12 93 ASN A O 1
ATOM 747 N N . PRO A 1 94 ? 5.226 -5.512 21.377 1.00 69.44 94 PRO A N 1
ATOM 748 C CA . PRO A 1 94 ? 5.606 -5.097 20.034 1.00 69.44 94 PRO A CA 1
ATOM 749 C C . PRO A 1 94 ? 5.812 -6.321 19.137 1.00 69.44 94 PRO A C 1
ATOM 751 O O . PRO A 1 94 ? 6.520 -7.264 19.501 1.00 69.44 94 PRO A O 1
ATOM 754 N N . CYS A 1 95 ? 5.185 -6.328 17.960 1.00 78.88 95 CYS A N 1
ATOM 755 C CA . CYS A 1 95 ? 5.459 -7.371 16.977 1.00 78.88 95 CYS A CA 1
ATOM 756 C C . CYS A 1 95 ? 6.895 -7.231 16.458 1.00 78.88 95 CYS A C 1
ATOM 758 O O . CYS A 1 95 ? 7.421 -6.126 16.350 1.00 78.88 95 CYS A O 1
ATOM 760 N N . THR A 1 96 ? 7.509 -8.346 16.067 1.00 78.19 96 THR A N 1
ATOM 761 C CA . THR A 1 96 ? 8.803 -8.353 15.379 1.00 78.19 96 THR A CA 1
ATOM 762 C C . THR A 1 96 ? 8.617 -8.692 13.907 1.00 78.19 96 THR A C 1
ATOM 764 O O . THR A 1 96 ? 7.823 -9.565 13.543 1.00 78.19 96 THR A O 1
ATOM 767 N N . LEU A 1 97 ? 9.337 -7.977 13.041 1.00 80.12 97 LEU A N 1
ATOM 768 C CA . LEU A 1 97 ? 9.343 -8.270 11.616 1.00 80.12 97 LEU A CA 1
ATOM 769 C C . LEU A 1 97 ? 10.019 -9.629 11.385 1.00 80.12 97 LEU A C 1
ATOM 771 O O . LEU A 1 97 ? 11.031 -9.954 12.006 1.00 80.12 97 LEU A O 1
ATOM 775 N N . SER A 1 98 ? 9.446 -10.443 10.497 1.00 80.50 98 SER A N 1
ATOM 776 C CA . SER A 1 98 ? 10.046 -11.728 10.137 1.00 80.50 98 SER A CA 1
ATOM 777 C C . SER A 1 98 ? 11.419 -11.508 9.506 1.00 80.50 98 SER A C 1
ATOM 779 O O . SER A 1 98 ? 11.540 -10.697 8.595 1.00 80.50 98 SER A O 1
ATOM 781 N N . GLY A 1 99 ? 12.422 -12.303 9.896 1.00 75.38 99 GLY A N 1
ATOM 782 C CA . GLY A 1 99 ? 13.757 -12.263 9.279 1.00 75.38 99 GLY A CA 1
ATOM 783 C C . GLY A 1 99 ? 13.786 -12.628 7.786 1.00 75.38 99 GLY A C 1
ATOM 784 O O . GLY A 1 99 ? 14.823 -12.492 7.146 1.00 75.38 99 GLY A O 1
ATOM 785 N N . ALA A 1 100 ? 12.661 -13.086 7.226 1.00 74.88 100 ALA A N 1
ATOM 786 C CA . ALA A 1 100 ? 12.486 -13.250 5.786 1.00 74.88 100 ALA A CA 1
ATOM 787 C C . ALA A 1 100 ? 12.324 -11.912 5.037 1.00 74.88 100 ALA A C 1
ATOM 789 O O . ALA A 1 100 ? 12.564 -11.871 3.836 1.00 74.88 100 ALA A O 1
ATOM 790 N N . VAL A 1 101 ? 11.916 -10.838 5.723 1.00 79.19 101 VAL A N 1
ATOM 791 C CA . VAL A 1 101 ? 11.762 -9.498 5.143 1.00 79.19 101 VAL A CA 1
ATOM 792 C C . VAL A 1 101 ? 13.004 -8.681 5.477 1.00 79.19 101 VAL A C 1
ATOM 794 O O . VAL A 1 101 ? 13.268 -8.391 6.643 1.00 79.19 101 VAL A O 1
ATOM 797 N N . GLN A 1 102 ? 13.767 -8.313 4.452 1.00 80.00 102 GLN A N 1
ATOM 798 C CA . GLN A 1 102 ? 14.994 -7.529 4.588 1.00 80.00 102 GLN A CA 1
ATOM 799 C C . GLN A 1 102 ? 14.757 -6.128 4.019 1.00 80.00 102 GLN A C 1
ATOM 801 O O . GLN A 1 102 ? 14.695 -5.947 2.807 1.00 80.00 102 GLN A O 1
ATOM 806 N N . LEU A 1 103 ? 14.582 -5.140 4.900 1.00 77.31 103 LEU A N 1
ATOM 807 C CA . LEU A 1 103 ? 14.225 -3.772 4.499 1.00 77.31 103 LEU A CA 1
ATOM 808 C C . LEU A 1 103 ? 15.357 -3.055 3.747 1.00 77.31 103 LEU A C 1
ATOM 810 O O . LEU A 1 103 ? 15.078 -2.283 2.835 1.00 77.31 103 LEU A O 1
ATOM 814 N N . ASP A 1 104 ? 16.610 -3.367 4.087 1.00 77.31 104 ASP A N 1
ATOM 815 C CA . ASP A 1 104 ? 17.804 -2.688 3.566 1.00 77.31 104 ASP A CA 1
ATOM 816 C C . ASP A 1 104 ? 18.538 -3.483 2.471 1.00 77.31 104 ASP A C 1
ATOM 818 O O . ASP A 1 104 ? 19.621 -3.092 2.035 1.00 77.31 104 ASP A O 1
ATOM 822 N N . SER A 1 105 ? 17.996 -4.626 2.031 1.00 76.25 105 SER A N 1
ATOM 823 C CA . SER A 1 105 ? 18.653 -5.446 1.008 1.00 76.25 105 SER A CA 1
ATOM 824 C C . SER A 1 105 ? 18.417 -4.886 -0.396 1.00 76.25 105 SER A C 1
ATOM 826 O O . SER A 1 105 ? 17.273 -4.800 -0.856 1.00 76.25 105 SER A O 1
ATOM 828 N N . GLU A 1 106 ? 19.502 -4.581 -1.107 1.00 71.19 106 GLU A N 1
ATOM 829 C CA . GLU A 1 106 ? 19.475 -4.300 -2.545 1.00 71.19 106 GLU A CA 1
ATOM 830 C C . GLU A 1 106 ? 18.990 -5.520 -3.356 1.00 71.19 106 GLU A C 1
ATOM 832 O O . GLU A 1 106 ? 19.242 -6.662 -2.960 1.00 71.19 106 GLU A O 1
ATOM 837 N N . PRO A 1 107 ? 18.333 -5.314 -4.516 1.00 62.09 107 PRO A N 1
ATOM 838 C CA . PRO A 1 107 ? 18.035 -4.024 -5.156 1.00 62.09 107 PRO A CA 1
ATOM 839 C C . PRO A 1 107 ? 16.667 -3.431 -4.776 1.00 62.09 107 PRO A C 1
ATOM 841 O O . PRO A 1 107 ? 16.404 -2.269 -5.077 1.00 62.09 107 PRO A O 1
ATOM 844 N N . ASP A 1 108 ? 15.793 -4.220 -4.148 1.00 66.00 108 ASP A N 1
ATOM 845 C CA . ASP A 1 108 ? 14.366 -3.897 -4.057 1.00 66.00 108 ASP A CA 1
ATOM 846 C C . ASP A 1 108 ? 13.956 -3.252 -2.724 1.00 66.00 108 ASP A C 1
ATOM 848 O O . ASP A 1 108 ? 12.843 -2.742 -2.640 1.00 66.00 108 ASP A O 1
ATOM 852 N N . TYR A 1 109 ? 14.807 -3.252 -1.687 1.00 75.88 109 TYR A N 1
ATOM 853 C CA . TYR A 1 109 ? 14.549 -2.602 -0.383 1.00 75.88 109 TYR A CA 1
ATOM 854 C C . TYR A 1 109 ? 13.173 -2.954 0.232 1.00 75.88 109 TYR A C 1
ATOM 856 O O . TYR A 1 109 ? 12.453 -2.106 0.782 1.00 75.88 109 TYR A O 1
ATOM 864 N N . ALA A 1 110 ? 12.774 -4.224 0.069 1.00 78.00 110 ALA A N 1
ATOM 865 C CA . ALA A 1 110 ? 11.461 -4.773 0.424 1.00 78.00 110 ALA A CA 1
ATOM 866 C C . ALA A 1 110 ? 10.259 -4.008 -0.174 1.00 78.00 110 ALA A C 1
ATOM 868 O O . ALA A 1 110 ? 9.169 -3.972 0.403 1.00 78.00 110 ALA A O 1
ATOM 869 N N . LEU A 1 111 ? 10.436 -3.357 -1.328 1.00 77.94 111 LEU A N 1
ATOM 870 C CA . LEU A 1 111 ? 9.385 -2.601 -2.005 1.00 77.94 111 LEU A CA 1
ATOM 871 C C . LEU A 1 111 ? 8.115 -3.438 -2.256 1.00 77.94 111 LEU A C 1
ATOM 873 O O . LEU A 1 111 ? 7.028 -2.917 -1.988 1.00 77.94 111 LEU A O 1
ATOM 877 N N . PRO A 1 112 ? 8.184 -4.714 -2.698 1.00 77.88 112 PRO A N 1
ATOM 878 C CA . PRO A 1 112 ? 6.993 -5.552 -2.825 1.00 77.88 112 PRO A CA 1
ATOM 879 C C . PRO A 1 112 ? 6.236 -5.711 -1.499 1.00 77.88 112 PRO A C 1
ATOM 881 O O . PRO A 1 112 ? 5.016 -5.560 -1.465 1.00 77.88 112 PRO A O 1
ATOM 884 N N . GLU A 1 113 ? 6.936 -5.961 -0.394 1.00 83.44 113 GLU A N 1
ATOM 885 C CA . GLU A 1 113 ? 6.349 -6.124 0.936 1.00 83.44 113 GLU A CA 1
ATOM 886 C C . GLU A 1 113 ? 5.724 -4.821 1.442 1.00 83.44 113 GLU A C 1
ATOM 888 O O . GLU A 1 113 ? 4.606 -4.850 1.964 1.00 83.44 113 GLU A O 1
ATOM 893 N N . ARG A 1 114 ? 6.389 -3.677 1.226 1.00 84.31 114 ARG A N 1
ATOM 894 C CA . ARG A 1 114 ? 5.850 -2.344 1.548 1.00 84.31 114 ARG A CA 1
ATOM 895 C C . ARG A 1 114 ? 4.561 -2.065 0.774 1.00 84.31 114 ARG A C 1
ATOM 897 O O . ARG A 1 114 ? 3.581 -1.616 1.368 1.00 84.31 114 ARG A O 1
ATOM 904 N N . ILE A 1 115 ? 4.530 -2.380 -0.527 1.00 81.50 115 ILE A N 1
ATOM 905 C CA . ILE A 1 115 ? 3.332 -2.234 -1.371 1.00 81.50 115 ILE A CA 1
ATOM 906 C C . ILE A 1 115 ? 2.200 -3.118 -0.841 1.00 81.50 115 ILE A C 1
ATOM 908 O O . ILE A 1 115 ? 1.084 -2.637 -0.648 1.00 81.50 115 ILE A O 1
ATOM 912 N N . VAL A 1 116 ? 2.476 -4.394 -0.557 1.00 84.06 116 VAL A N 1
ATOM 913 C CA . VAL A 1 116 ? 1.471 -5.322 -0.015 1.00 84.06 116 VAL A CA 1
ATOM 914 C C . VAL A 1 116 ? 0.964 -4.852 1.352 1.00 84.06 116 VAL A C 1
ATOM 916 O O . VAL A 1 116 ? -0.234 -4.955 1.624 1.00 84.06 116 VAL A O 1
ATOM 919 N N . GLY A 1 117 ? 1.836 -4.314 2.209 1.00 84.75 117 GLY A N 1
ATOM 920 C CA . GLY A 1 117 ? 1.468 -3.721 3.495 1.00 84.75 117 GLY A CA 1
ATOM 921 C C . GLY A 1 117 ? 0.524 -2.527 3.336 1.00 84.75 117 GLY A C 1
ATOM 922 O O . GLY A 1 117 ? -0.555 -2.514 3.934 1.00 84.75 117 GLY A O 1
ATOM 923 N N . ALA A 1 118 ? 0.878 -1.572 2.475 1.00 83.75 118 ALA A N 1
ATOM 924 C CA . ALA A 1 118 ? 0.066 -0.387 2.197 1.00 83.75 118 ALA A CA 1
ATOM 925 C C . ALA A 1 118 ? -1.303 -0.742 1.585 1.00 83.75 118 ALA A C 1
ATOM 927 O O . ALA A 1 118 ? -2.341 -0.256 2.046 1.00 83.75 118 ALA A O 1
ATOM 928 N N . GLU A 1 119 ? -1.334 -1.644 0.599 1.00 82.44 119 GLU A N 1
ATOM 929 C CA . GLU A 1 119 ? -2.581 -2.144 0.006 1.00 82.44 119 GLU A CA 1
ATOM 930 C C . GLU A 1 119 ? -3.446 -2.880 1.038 1.00 82.44 119 GLU A C 1
ATOM 932 O O . GLU A 1 119 ? -4.671 -2.730 1.043 1.00 82.44 119 GLU A O 1
ATOM 937 N N . SER A 1 120 ? -2.824 -3.608 1.971 1.00 88.12 120 SER A N 1
ATOM 938 C CA . SER A 1 120 ? -3.534 -4.287 3.059 1.00 88.12 120 SER A CA 1
ATOM 939 C C . SER A 1 120 ? -4.225 -3.307 4.007 1.00 88.12 120 SER A C 1
ATOM 941 O O . SER A 1 120 ? -5.397 -3.519 4.327 1.00 88.12 120 SER A O 1
ATOM 943 N N . ILE A 1 121 ? -3.546 -2.226 4.417 1.00 87.25 121 ILE A N 1
ATOM 944 C CA . ILE A 1 121 ? -4.154 -1.154 5.225 1.00 87.25 121 ILE A CA 1
ATOM 945 C C . ILE A 1 121 ? -5.341 -0.558 4.470 1.00 87.25 121 ILE A C 1
ATOM 947 O O . ILE A 1 121 ? -6.465 -0.580 4.970 1.00 87.25 121 ILE A O 1
ATOM 951 N N . ASN A 1 122 ? -5.118 -0.096 3.235 1.00 83.81 122 ASN A N 1
ATOM 952 C CA . ASN A 1 122 ? -6.156 0.557 2.441 1.00 83.81 122 ASN A CA 1
ATOM 953 C C . ASN A 1 122 ? -7.376 -0.349 2.236 1.00 83.81 122 ASN A C 1
ATOM 955 O O . ASN A 1 122 ? -8.520 0.104 2.330 1.00 83.81 122 ASN A O 1
ATOM 959 N N . PHE A 1 123 ? -7.153 -1.634 1.956 1.00 86.50 123 PHE A N 1
ATOM 960 C CA . PHE A 1 123 ? -8.232 -2.591 1.778 1.00 86.50 123 PHE A CA 1
ATOM 961 C C . PHE A 1 123 ? -9.023 -2.817 3.067 1.00 86.50 123 PHE A C 1
ATOM 963 O O . PHE A 1 123 ? -10.252 -2.760 3.021 1.00 86.50 123 PHE A O 1
ATOM 970 N N . ILE A 1 124 ? -8.354 -3.032 4.207 1.00 89.25 124 ILE A N 1
ATOM 971 C CA . ILE A 1 124 ? -9.032 -3.197 5.500 1.00 89.25 124 ILE A CA 1
ATOM 972 C C . ILE A 1 124 ? -9.843 -1.947 5.837 1.00 89.25 124 ILE A C 1
ATOM 974 O O . ILE A 1 124 ? -11.007 -2.089 6.195 1.00 89.25 124 ILE A O 1
ATOM 978 N N . SER A 1 125 ? -9.307 -0.741 5.629 1.00 88.12 125 SER A N 1
ATOM 979 C CA . SER A 1 125 ? -10.054 0.507 5.827 1.00 88.12 125 SER A CA 1
ATOM 980 C C . SER A 1 125 ? -11.347 0.544 5.000 1.00 88.12 125 SER A C 1
ATOM 982 O O . SER A 1 125 ? -12.396 0.888 5.532 1.00 88.12 125 SER A O 1
ATOM 984 N N . LYS A 1 126 ? -11.324 0.096 3.730 1.00 85.81 126 LYS A N 1
ATOM 985 C CA . LYS A 1 126 ? -12.556 -0.040 2.914 1.00 85.81 126 LYS A CA 1
ATOM 986 C C . LYS A 1 126 ? -13.533 -1.054 3.501 1.00 85.81 126 LYS A C 1
ATOM 988 O O . LYS A 1 126 ? -14.737 -0.844 3.430 1.00 85.81 126 LYS A O 1
ATOM 993 N N . GLN A 1 127 ? -13.040 -2.180 4.016 1.00 87.69 127 GLN A N 1
ATOM 994 C CA . GLN A 1 127 ? -13.915 -3.183 4.626 1.00 87.69 127 GLN A CA 1
ATOM 995 C C . GLN A 1 127 ? -14.536 -2.662 5.924 1.00 87.69 127 GLN A C 1
ATOM 997 O O . GLN A 1 127 ? -15.715 -2.910 6.154 1.00 87.69 127 GLN A O 1
ATOM 1002 N N . LEU A 1 128 ? -13.781 -1.905 6.724 1.00 87.88 128 LEU A N 1
ATOM 1003 C CA . LEU A 1 128 ? -14.278 -1.240 7.925 1.00 87.88 128 LEU A CA 1
ATOM 1004 C C . LEU A 1 128 ? -15.391 -0.239 7.576 1.00 87.88 128 LEU A C 1
ATOM 1006 O O . LEU A 1 128 ? -16.468 -0.317 8.156 1.00 87.88 128 LEU A O 1
ATOM 1010 N N . ASP A 1 129 ? -15.207 0.594 6.545 1.00 87.06 129 ASP A N 1
ATOM 1011 C CA . ASP A 1 129 ? -16.264 1.492 6.044 1.00 87.06 129 ASP A CA 1
ATOM 1012 C C . ASP A 1 129 ? -17.561 0.736 5.690 1.00 87.06 129 ASP A C 1
ATOM 1014 O O . ASP A 1 129 ? -18.661 1.184 6.008 1.00 87.06 129 ASP A O 1
ATOM 1018 N N . LEU A 1 130 ? -17.445 -0.432 5.047 1.00 86.56 130 LEU A N 1
ATOM 1019 C CA . LEU A 1 130 ? -18.599 -1.241 4.638 1.00 86.56 130 LEU A CA 1
ATOM 1020 C C . LEU A 1 130 ? -19.326 -1.896 5.818 1.00 86.56 130 LEU A C 1
ATOM 1022 O O . LEU A 1 130 ? -20.547 -2.038 5.774 1.00 86.56 130 LEU A O 1
ATOM 1026 N N . ILE A 1 131 ? -18.598 -2.321 6.854 1.00 88.12 131 ILE A N 1
ATOM 1027 C CA . ILE A 1 131 ? -19.194 -2.958 8.040 1.00 88.12 131 ILE A CA 1
ATOM 1028 C C . ILE A 1 131 ? -19.619 -1.946 9.104 1.00 88.12 131 ILE A C 1
ATOM 1030 O O . ILE A 1 131 ? -20.284 -2.329 10.065 1.00 88.12 131 ILE A O 1
ATOM 1034 N N . ARG A 1 132 ? -19.282 -0.664 8.940 1.00 88.00 132 ARG A N 1
ATOM 1035 C CA . ARG A 1 132 ? -19.642 0.410 9.866 1.00 88.00 132 ARG A CA 1
ATOM 1036 C C . ARG A 1 132 ? -21.126 0.407 10.272 1.00 88.00 132 ARG A C 1
ATOM 1038 O O . ARG A 1 132 ? -21.371 0.399 11.478 1.00 88.00 132 ARG A O 1
ATOM 1045 N N . PRO A 1 133 ? -22.108 0.296 9.351 1.00 86.62 133 PRO A N 1
ATOM 1046 C CA . PRO A 1 133 ? -23.523 0.247 9.734 1.00 86.62 133 PRO A CA 1
ATOM 1047 C C . PRO A 1 133 ? -23.868 -0.966 10.610 1.00 86.62 133 PRO A C 1
ATOM 1049 O O . PRO A 1 133 ? -24.792 -0.916 11.415 1.00 86.62 133 PRO A O 1
ATOM 1052 N N . VAL A 1 134 ? -23.123 -2.069 10.468 1.00 87.50 134 VAL A N 1
ATOM 1053 C CA . VAL A 1 134 ? -23.300 -3.266 11.298 1.00 87.50 134 VAL A CA 1
ATOM 1054 C C . VAL A 1 134 ? -22.813 -2.995 12.716 1.00 87.50 134 VAL A C 1
ATOM 1056 O O . VAL A 1 134 ? -23.535 -3.305 13.657 1.00 87.50 134 VAL A O 1
ATOM 1059 N N . PHE A 1 135 ? -21.640 -2.381 12.888 1.00 87.31 135 PHE A N 1
ATOM 1060 C CA . PHE A 1 135 ? -21.169 -1.977 14.216 1.00 87.31 135 PHE A CA 1
ATOM 1061 C C . PHE A 1 135 ? -22.127 -0.996 14.881 1.00 87.31 135 PHE A C 1
ATOM 1063 O O . PHE A 1 135 ? -22.534 -1.234 16.011 1.00 87.31 135 PHE A O 1
ATOM 1070 N N . GLU A 1 136 ? -22.561 0.031 14.155 1.00 88.31 136 GLU A N 1
ATOM 1071 C CA . GLU A 1 136 ? -23.549 1.003 14.632 1.00 88.31 136 GLU A CA 1
ATOM 1072 C C . GLU A 1 136 ? -24.866 0.328 15.056 1.00 88.31 136 GLU A C 1
ATOM 1074 O O . GLU A 1 136 ? -25.461 0.710 16.055 1.00 88.31 136 GLU A O 1
ATOM 1079 N N . SER A 1 137 ? -25.300 -0.733 14.366 1.00 88.06 137 SER A N 1
ATOM 1080 C CA . SER A 1 137 ? -26.503 -1.486 14.757 1.00 88.06 137 SER A CA 1
ATOM 1081 C C . SER A 1 137 ? -26.331 -2.390 15.986 1.00 88.06 137 SER A C 1
ATOM 1083 O O . SER A 1 137 ? -27.326 -2.821 16.566 1.00 88.06 137 SER A O 1
ATOM 1085 N N . LEU A 1 138 ? -25.090 -2.732 16.346 1.00 84.88 138 LEU A N 1
ATOM 1086 C CA . LEU A 1 138 ? -24.777 -3.664 17.433 1.00 84.88 138 LEU A CA 1
ATOM 1087 C C . LEU A 1 138 ? -24.500 -2.958 18.762 1.00 84.88 138 LEU A C 1
ATOM 1089 O O . LEU A 1 138 ? -24.645 -3.594 19.805 1.00 84.88 138 LEU A O 1
ATOM 1093 N N . ILE A 1 139 ? -24.077 -1.694 18.724 1.00 87.56 139 ILE A N 1
ATOM 1094 C CA . ILE A 1 139 ? -23.599 -0.962 19.899 1.00 87.56 139 ILE A CA 1
ATOM 1095 C C . ILE A 1 139 ? -24.663 -0.051 20.521 1.00 87.56 139 ILE A C 1
ATOM 1097 O O . ILE A 1 139 ? -25.629 0.359 19.876 1.00 87.56 139 ILE A O 1
ATOM 1101 N N . SER A 1 140 ? -24.467 0.308 21.788 1.00 86.25 140 SER A N 1
ATOM 1102 C CA . SER A 1 140 ? -25.294 1.289 22.493 1.00 86.25 140 SER A CA 1
ATOM 1103 C C . SER A 1 140 ? -25.002 2.734 22.064 1.00 86.25 140 SER A C 1
ATOM 1105 O O . SER A 1 140 ? -23.891 3.055 21.644 1.00 86.25 140 SER A O 1
ATOM 1107 N N . GLU A 1 141 ? -25.969 3.646 22.263 1.00 82.50 141 GLU A N 1
ATOM 1108 C CA . GLU A 1 141 ? -25.833 5.094 21.976 1.00 82.50 141 GLU A CA 1
ATOM 1109 C C . GLU A 1 141 ? -24.565 5.729 22.576 1.00 82.50 141 GLU A C 1
ATOM 1111 O O . GLU A 1 141 ? -23.989 6.648 21.998 1.00 82.50 141 GLU A O 1
ATOM 1116 N N . LYS A 1 142 ? -24.090 5.212 23.716 1.00 80.25 142 LYS A N 1
ATOM 1117 C CA . LYS A 1 142 ? -22.891 5.712 24.401 1.00 80.25 142 LYS A CA 1
ATOM 1118 C C . LYS A 1 142 ? -21.602 5.397 23.636 1.00 80.25 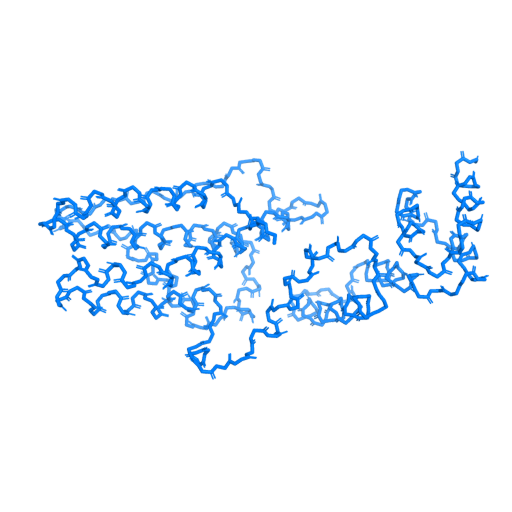142 LYS A C 1
ATOM 1120 O O . LYS A 1 142 ? -20.685 6.211 23.649 1.00 80.25 142 LYS A O 1
ATOM 1125 N N . ALA A 1 143 ? -21.544 4.248 22.964 1.00 83.12 143 ALA A N 1
ATOM 1126 C CA . ALA A 1 143 ? -20.363 3.780 22.242 1.00 83.12 143 ALA A CA 1
ATOM 1127 C C . ALA A 1 143 ? -20.222 4.404 20.837 1.00 83.12 143 ALA A C 1
ATOM 1129 O O . ALA A 1 143 ? -19.136 4.379 20.260 1.00 83.12 143 ALA A O 1
ATOM 1130 N N . PHE A 1 144 ? -21.274 5.029 20.290 1.00 84.69 144 PHE A N 1
ATOM 1131 C CA . PHE A 1 144 ? -21.216 5.678 18.970 1.00 84.69 144 PHE A CA 1
ATOM 1132 C C . PHE A 1 144 ? -20.145 6.761 18.876 1.00 84.69 144 PHE A C 1
ATOM 1134 O O . PHE A 1 144 ? -19.475 6.863 17.853 1.00 84.69 144 PHE A O 1
ATOM 1141 N N . ALA A 1 145 ? -19.963 7.559 19.931 1.00 84.94 145 ALA A N 1
ATOM 1142 C CA . ALA A 1 145 ? -18.966 8.626 19.929 1.00 84.94 145 ALA A CA 1
ATOM 1143 C C . ALA A 1 145 ? -17.534 8.077 19.788 1.00 84.94 145 ALA A C 1
ATOM 1145 O O . ALA A 1 145 ? -16.702 8.677 19.108 1.00 84.94 145 ALA A O 1
ATOM 1146 N N . GLU A 1 146 ? -17.254 6.920 20.395 1.00 81.44 146 GLU A N 1
ATOM 1147 C CA . GLU A 1 146 ? -15.951 6.256 20.300 1.00 81.44 146 GLU A CA 1
ATOM 1148 C C . GLU A 1 146 ? -15.722 5.678 18.902 1.00 81.44 146 GLU A C 1
ATOM 1150 O O . GLU A 1 146 ? -14.642 5.837 18.332 1.00 81.44 146 GLU A O 1
ATOM 1155 N N . VAL A 1 147 ? -16.759 5.077 18.315 1.00 83.50 147 VAL A N 1
ATOM 1156 C CA . VAL A 1 147 ? -16.710 4.546 16.950 1.00 83.50 147 VAL A CA 1
ATOM 1157 C C . VAL A 1 147 ? -16.567 5.671 15.916 1.00 83.50 147 VAL A C 1
ATOM 1159 O O . VAL A 1 147 ? -15.730 5.570 15.024 1.00 83.50 147 VAL A O 1
ATOM 1162 N N . GLU A 1 148 ? -17.302 6.778 16.043 1.00 84.94 148 GLU A N 1
ATOM 1163 C CA . GLU A 1 148 ? -17.167 7.943 15.151 1.00 84.94 148 GLU A CA 1
ATOM 1164 C C . GLU A 1 148 ? -15.749 8.522 15.194 1.00 84.94 148 GLU A C 1
ATOM 1166 O O . GLU A 1 148 ? -15.141 8.800 14.154 1.00 84.94 148 GLU A O 1
ATOM 1171 N N . LYS A 1 149 ? -15.199 8.663 16.407 1.00 84.31 149 LYS A N 1
ATOM 1172 C CA . LYS A 1 149 ? -13.822 9.110 16.603 1.00 84.31 149 LYS A CA 1
ATOM 1173 C C . LYS A 1 149 ? -12.839 8.168 15.909 1.00 84.31 149 LYS A C 1
ATOM 1175 O O . LYS A 1 149 ? -11.962 8.642 15.192 1.00 84.31 149 LYS A O 1
ATOM 1180 N N . TYR A 1 150 ? -13.020 6.856 16.063 1.00 85.06 150 TYR A N 1
ATOM 1181 C CA . TYR A 1 150 ? -12.193 5.857 15.390 1.00 85.06 150 TYR A CA 1
ATOM 1182 C C . TYR A 1 150 ? -12.223 6.005 13.865 1.00 85.06 150 TYR A C 1
ATOM 1184 O O . TYR A 1 150 ? -11.170 6.041 13.238 1.00 85.06 150 TYR A O 1
ATOM 1192 N N . TYR A 1 151 ? -13.407 6.118 13.252 1.00 83.12 151 TYR A N 1
ATOM 1193 C CA . TYR A 1 151 ? -13.498 6.261 11.795 1.00 83.12 151 TYR A CA 1
ATOM 1194 C C . TYR A 1 151 ? -12.836 7.549 11.303 1.00 83.12 151 TYR A C 1
ATOM 1196 O O . TYR A 1 151 ? -12.232 7.544 10.236 1.00 83.12 151 TYR A O 1
ATOM 1204 N N . THR A 1 152 ? -12.891 8.623 12.094 1.00 82.31 152 THR A N 1
ATOM 1205 C CA . THR A 1 152 ? -12.181 9.872 11.788 1.00 82.31 152 THR A CA 1
ATOM 1206 C C . THR A 1 152 ? -10.663 9.656 11.764 1.00 82.31 152 THR A C 1
ATOM 1208 O O . THR A 1 152 ? -10.038 9.947 10.747 1.00 82.31 152 THR A O 1
ATOM 1211 N N . GLU A 1 153 ? -10.093 9.051 12.815 1.00 80.06 153 GLU A N 1
ATOM 1212 C CA . GLU A 1 153 ? -8.658 8.707 12.891 1.00 80.06 153 GLU A CA 1
ATOM 1213 C C . GLU A 1 153 ? -8.247 7.720 11.762 1.00 80.06 153 GLU A C 1
ATOM 1215 O O . GLU A 1 153 ? -7.164 7.814 11.179 1.00 80.06 153 GLU A O 1
ATOM 1220 N N . LEU A 1 154 ? -9.130 6.784 11.392 1.00 77.38 154 LEU A N 1
ATOM 1221 C CA . LEU A 1 154 ? -8.897 5.779 10.348 1.00 77.38 154 LEU A CA 1
ATOM 1222 C C . LEU A 1 154 ? -8.819 6.363 8.931 1.00 77.38 154 LEU A C 1
ATOM 1224 O O . LEU A 1 154 ? -8.019 5.892 8.111 1.00 77.38 154 LEU A O 1
ATOM 1228 N N . TYR A 1 155 ? -9.644 7.364 8.608 1.00 71.50 155 TYR A N 1
ATOM 1229 C CA . TYR A 1 155 ? -9.567 8.026 7.302 1.00 71.50 155 TYR A CA 1
ATOM 1230 C C . TYR A 1 155 ? -8.184 8.634 7.082 1.00 71.50 155 TYR A C 1
ATOM 1232 O O . TYR A 1 155 ? -7.607 8.488 6.006 1.00 71.50 155 TYR A O 1
ATOM 1240 N N . GLU A 1 156 ? -7.601 9.195 8.130 1.00 68.38 156 GLU A N 1
ATOM 1241 C CA . GLU A 1 156 ? -6.301 9.851 8.074 1.00 68.38 156 GLU A CA 1
ATOM 1242 C C . GLU A 1 156 ? -5.153 8.842 7.973 1.00 68.38 156 GLU A C 1
ATOM 1244 O O . GLU A 1 156 ? -4.268 9.008 7.132 1.00 68.38 156 GLU A O 1
ATOM 1249 N N . LEU A 1 157 ? -5.210 7.747 8.743 1.00 68.56 157 LEU A N 1
ATOM 1250 C CA . LEU A 1 157 ? -4.251 6.634 8.652 1.00 68.56 157 LEU A CA 1
ATOM 1251 C C . LEU A 1 157 ? -4.230 5.989 7.261 1.00 68.56 157 LEU A C 1
ATOM 1253 O O . LEU A 1 157 ? -3.182 5.569 6.778 1.00 68.56 157 LEU A O 1
ATOM 1257 N N . SER A 1 158 ? -5.387 5.920 6.601 1.00 65.81 158 SER A N 1
ATOM 1258 C CA . SER A 1 158 ? -5.501 5.387 5.238 1.00 65.81 158 SER A CA 1
ATOM 1259 C C . SER A 1 158 ? -5.177 6.407 4.137 1.00 65.81 158 SER A C 1
ATOM 1261 O O . SER A 1 158 ? -5.291 6.074 2.955 1.00 65.81 158 SER A O 1
ATOM 1263 N N . GLY A 1 159 ? -4.768 7.632 4.497 1.00 61.72 159 GLY A N 1
ATOM 1264 C CA . GLY A 1 159 ? -4.425 8.696 3.551 1.00 61.72 159 GLY A CA 1
ATOM 1265 C C . GLY A 1 159 ? -5.624 9.253 2.776 1.00 61.72 159 GLY A C 1
ATOM 1266 O O . GLY A 1 159 ? -5.455 9.755 1.663 1.00 61.72 159 GLY A O 1
ATOM 1267 N N . ARG A 1 160 ? -6.840 9.142 3.326 1.00 58.97 160 ARG A N 1
ATOM 1268 C CA . ARG A 1 160 ? -8.076 9.664 2.728 1.00 58.97 160 ARG A CA 1
ATOM 1269 C C . ARG A 1 160 ? -8.413 11.035 3.302 1.00 58.97 160 ARG A C 1
ATOM 1271 O O . ARG A 1 160 ? -8.325 11.250 4.505 1.00 58.97 160 ARG A O 1
ATOM 1278 N N . SER A 1 161 ? -8.817 11.963 2.437 1.00 44.75 161 SER A N 1
ATOM 1279 C CA . SER A 1 161 ? -9.277 13.288 2.869 1.00 44.75 161 SER A CA 1
ATOM 1280 C C . SER A 1 161 ? -10.703 13.211 3.424 1.00 44.75 161 SER A C 1
ATOM 1282 O O . SER A 1 161 ? -11.542 12.498 2.880 1.00 44.75 161 SER A O 1
ATOM 1284 N N . VAL A 1 162 ? -11.010 13.990 4.464 1.00 42.88 162 VAL A N 1
ATOM 1285 C CA . VAL A 1 162 ? -12.354 14.088 5.074 1.00 42.88 162 VAL A CA 1
ATOM 1286 C C . VAL A 1 162 ? -13.410 14.605 4.073 1.00 42.88 162 VAL A C 1
ATOM 1288 O O . VAL A 1 162 ? -14.592 14.271 4.186 1.00 42.88 162 VAL A O 1
ATOM 1291 N N . ASP A 1 163 ? -12.982 15.335 3.036 1.00 40.38 163 ASP A N 1
ATOM 1292 C CA . ASP A 1 163 ? -13.835 15.855 1.955 1.00 40.38 163 ASP A CA 1
ATOM 1293 C C . ASP A 1 163 ? -14.285 14.790 0.928 1.00 40.38 163 ASP A C 1
ATOM 1295 O O . ASP A 1 163 ? -15.158 15.059 0.098 1.00 40.38 163 ASP A O 1
ATOM 1299 N N . ASP A 1 164 ? -13.770 13.554 0.989 1.00 43.31 164 ASP A N 1
ATOM 1300 C CA . ASP A 1 164 ? -14.144 12.475 0.051 1.00 43.31 164 ASP A CA 1
ATOM 1301 C C . ASP A 1 164 ? -15.597 11.981 0.213 1.00 43.31 164 ASP A C 1
ATOM 1303 O O . ASP A 1 164 ? -16.082 11.192 -0.603 1.00 43.31 164 ASP A O 1
ATOM 1307 N N . LYS A 1 165 ? -16.345 12.465 1.218 1.00 38.50 165 LYS A N 1
ATOM 1308 C CA . LYS A 1 165 ? -17.778 12.143 1.383 1.00 38.50 165 LYS A CA 1
ATOM 1309 C C . LYS A 1 165 ? -18.643 12.657 0.225 1.00 38.50 165 LYS A C 1
ATOM 1311 O O . LYS A 1 165 ? -19.732 12.134 0.004 1.00 38.50 165 LYS A O 1
ATOM 1316 N N . ASN A 1 166 ? -18.163 13.641 -0.534 1.00 34.47 166 ASN A N 1
ATOM 1317 C CA . ASN A 1 166 ? -18.854 14.200 -1.690 1.00 34.47 166 ASN A CA 1
ATOM 1318 C C . ASN A 1 166 ? -17.885 14.405 -2.854 1.00 34.47 166 ASN A C 1
ATOM 1320 O O . ASN A 1 166 ? -17.630 15.546 -3.207 1.00 34.47 166 ASN A O 1
ATOM 1324 N N . PHE A 1 167 ? -17.384 13.356 -3.516 1.00 33.31 167 PHE A N 1
ATOM 1325 C CA . PHE A 1 167 ? -17.048 13.510 -4.936 1.00 33.31 167 PHE A CA 1
ATOM 1326 C C . PHE A 1 167 ? -16.781 12.204 -5.681 1.00 33.31 167 PHE A C 1
ATOM 1328 O O . PHE A 1 167 ? -16.095 11.292 -5.237 1.00 33.31 167 PHE A O 1
ATOM 1335 N N . LYS A 1 168 ? -17.246 12.202 -6.932 1.00 29.80 168 LYS A N 1
ATOM 1336 C CA . LYS A 1 168 ? -16.945 11.266 -8.023 1.00 29.80 168 LYS A CA 1
ATOM 1337 C C . LYS A 1 168 ? -15.464 11.314 -8.453 1.00 29.80 168 LYS A C 1
ATOM 1339 O O . LYS A 1 168 ? -15.167 11.304 -9.649 1.00 29.80 168 LYS A O 1
ATOM 1344 N N . HIS A 1 169 ? -14.518 11.433 -7.524 1.00 31.50 169 HIS A N 1
ATOM 1345 C CA . HIS A 1 169 ? -13.078 11.510 -7.797 1.00 31.50 169 HIS A CA 1
ATOM 1346 C C . HIS A 1 169 ? -12.303 10.294 -7.295 1.00 31.50 169 HIS A C 1
ATOM 1348 O O . HIS A 1 169 ? -11.090 10.326 -7.107 1.00 31.50 169 HIS A O 1
ATOM 1354 N N . GLN A 1 170 ? -12.963 9.142 -7.387 1.00 31.80 170 GLN A N 1
ATOM 1355 C CA . GLN A 1 170 ? -12.338 7.859 -7.702 1.00 31.80 170 GLN A CA 1
ATOM 1356 C C . GLN A 1 170 ? -11.740 7.844 -9.131 1.00 31.80 170 GLN A C 1
ATOM 1358 O O . GLN A 1 170 ? -12.005 6.959 -9.937 1.00 31.80 170 GLN A O 1
ATOM 1363 N N . LYS A 1 171 ? -10.952 8.867 -9.481 1.00 28.88 171 LYS A N 1
ATOM 1364 C CA . LYS A 1 171 ? -10.204 8.967 -10.743 1.00 28.88 171 LYS A CA 1
ATOM 1365 C C . LYS A 1 171 ? -8.704 9.147 -10.537 1.00 28.88 171 LYS A C 1
ATOM 1367 O O . LYS A 1 171 ? -7.955 8.775 -11.431 1.00 28.88 171 LYS A O 1
ATOM 1372 N N . HIS A 1 172 ? -8.252 9.666 -9.391 1.00 31.06 172 HIS A N 1
ATOM 1373 C CA . HIS A 1 172 ? -6.813 9.805 -9.126 1.00 31.06 172 HIS A CA 1
ATOM 1374 C C . HIS A 1 172 ? -6.229 8.588 -8.391 1.00 31.06 172 HIS A C 1
ATOM 1376 O O . HIS A 1 172 ? -5.214 8.070 -8.834 1.00 31.06 172 HIS A O 1
ATOM 1382 N N . PHE A 1 173 ? -6.930 7.994 -7.419 1.00 30.25 173 PHE A N 1
ATOM 1383 C CA . PHE A 1 173 ? -6.522 6.691 -6.856 1.00 30.25 173 PHE A CA 1
ATOM 1384 C C . PHE A 1 173 ? -6.822 5.492 -7.774 1.00 30.25 173 PHE A C 1
ATOM 1386 O O . PHE A 1 173 ? -6.191 4.443 -7.670 1.00 30.25 173 PHE A O 1
ATOM 1393 N N . ALA A 1 174 ? -7.741 5.654 -8.732 1.00 29.84 174 ALA A N 1
ATOM 1394 C CA . ALA A 1 174 ? -7.963 4.668 -9.791 1.00 29.84 174 ALA A CA 1
ATOM 1395 C C . ALA A 1 174 ? -6.788 4.588 -10.786 1.00 29.84 174 ALA A C 1
ATOM 1397 O O . ALA A 1 174 ? -6.656 3.578 -11.471 1.00 29.84 174 ALA A O 1
ATOM 1398 N N . LYS A 1 175 ? -5.902 5.599 -10.840 1.00 33.03 175 LYS A N 1
ATOM 1399 C CA . LYS A 1 175 ? -4.669 5.508 -11.636 1.00 33.03 175 LYS A CA 1
ATOM 1400 C C . LYS A 1 175 ? -3.669 4.523 -11.033 1.00 33.03 175 LYS A C 1
ATOM 1402 O O . LYS A 1 175 ? -3.103 3.745 -11.789 1.00 33.03 175 LYS A O 1
ATOM 1407 N N . CYS A 1 176 ? -3.542 4.455 -9.703 1.00 33.25 176 CYS A N 1
ATOM 1408 C CA . CYS A 1 176 ? -2.698 3.435 -9.073 1.00 33.25 176 CYS A CA 1
ATOM 1409 C C . CYS A 1 176 ? -3.329 2.031 -9.116 1.00 33.25 176 CYS A C 1
ATOM 1411 O O . CYS A 1 176 ? -2.625 1.032 -9.216 1.00 33.25 176 CYS A O 1
ATOM 1413 N N . SER A 1 177 ? -4.662 1.925 -9.150 1.00 32.81 177 SER A N 1
ATOM 1414 C CA . SER A 1 177 ? -5.324 0.626 -9.350 1.00 32.81 177 SER A CA 1
ATOM 1415 C C . SER A 1 177 ? -5.166 0.069 -10.776 1.00 32.81 177 SER A C 1
ATOM 1417 O O . SER A 1 177 ? -5.399 -1.123 -10.984 1.00 32.81 177 SER A O 1
ATOM 1419 N N . ASN A 1 178 ? -4.746 0.897 -11.742 1.00 35.22 178 ASN A N 1
ATOM 1420 C CA . ASN A 1 178 ? -4.436 0.478 -13.110 1.00 35.22 178 ASN A CA 1
ATOM 1421 C C . ASN A 1 178 ? -3.029 -0.112 -13.281 1.00 35.22 178 ASN A C 1
ATOM 1423 O O . ASN A 1 178 ? -2.765 -0.685 -14.334 1.00 35.22 178 ASN A O 1
ATOM 1427 N N . TYR A 1 179 ? -2.165 -0.093 -12.258 1.00 40.50 179 TYR A N 1
ATOM 1428 C CA . TYR A 1 179 ? -0.952 -0.925 -12.282 1.00 40.50 179 TYR A CA 1
ATOM 1429 C C . TYR A 1 179 ? -1.287 -2.430 -12.313 1.00 40.50 179 TYR A C 1
ATOM 1431 O O . TYR A 1 179 ? -0.475 -3.237 -12.757 1.00 40.50 179 TYR A O 1
ATOM 1439 N N . GLY A 1 180 ? -2.504 -2.808 -11.893 1.00 35.88 180 GLY A N 1
ATOM 1440 C CA . GLY A 1 180 ? -3.022 -4.179 -11.932 1.00 35.88 180 GLY A CA 1
ATOM 1441 C C . GLY A 1 180 ? -3.876 -4.525 -13.158 1.00 35.88 180 GLY A C 1
ATOM 1442 O O . GLY A 1 180 ? -4.156 -5.706 -13.379 1.00 35.88 180 GLY A O 1
ATOM 1443 N N . GLU A 1 181 ? -4.265 -3.554 -13.996 1.00 39.50 181 GLU A N 1
ATOM 1444 C CA . GLU A 1 181 ? -4.745 -3.856 -15.349 1.00 39.50 181 GLU A CA 1
ATOM 1445 C C . GLU A 1 181 ? -3.533 -4.163 -16.235 1.00 39.50 181 GLU A C 1
ATOM 1447 O O . GLU A 1 181 ? -3.209 -3.454 -17.185 1.00 39.50 181 GLU A O 1
ATOM 1452 N N . CYS A 1 182 ? -2.907 -5.317 -15.999 1.00 41.59 182 CYS A N 1
ATOM 1453 C CA . CYS A 1 182 ? -2.263 -6.034 -17.089 1.00 41.59 182 CYS A CA 1
ATOM 1454 C C . CYS A 1 182 ? -3.381 -6.582 -17.990 1.00 41.59 182 CYS A C 1
ATOM 1456 O O . CYS A 1 182 ? -3.621 -7.787 -18.108 1.00 41.59 182 CYS A O 1
ATOM 1458 N N . GLY A 1 183 ? -4.105 -5.673 -18.656 1.00 39.22 183 GLY A N 1
ATOM 1459 C CA . GLY A 1 183 ? -4.615 -5.995 -19.972 1.00 39.22 183 GLY A CA 1
ATOM 1460 C C . GLY A 1 183 ? -3.429 -6.580 -20.727 1.00 39.22 183 GLY A C 1
ATOM 1461 O O . GLY A 1 183 ? -2.319 -6.064 -20.628 1.00 39.22 183 GLY A O 1
ATOM 1462 N N . LYS A 1 184 ? -3.625 -7.690 -21.440 1.00 50.88 184 LYS A N 1
ATOM 1463 C CA . LYS A 1 184 ? -2.559 -8.445 -22.132 1.00 50.88 184 LYS A CA 1
ATOM 1464 C C . LYS A 1 184 ? -1.772 -7.622 -23.183 1.00 50.88 184 LYS A C 1
ATOM 1466 O O . LYS A 1 184 ? -1.108 -8.195 -24.041 1.00 50.88 184 LYS A O 1
ATOM 1471 N N . ARG A 1 185 ? -1.929 -6.295 -23.203 1.00 55.03 185 ARG A N 1
ATOM 1472 C CA . ARG A 1 185 ? -1.340 -5.310 -24.099 1.00 55.03 185 ARG A CA 1
ATOM 1473 C C . ARG A 1 185 ? -1.054 -4.031 -23.313 1.00 55.03 185 ARG A C 1
ATOM 1475 O O . ARG A 1 185 ? -1.962 -3.422 -22.762 1.00 55.03 185 ARG A O 1
ATOM 1482 N N . CYS A 1 186 ? 0.193 -3.590 -23.350 1.00 62.94 186 CYS A N 1
ATOM 1483 C CA . CYS A 1 186 ? 0.581 -2.256 -22.918 1.00 62.94 186 CYS A CA 1
ATOM 1484 C C . CYS A 1 186 ? 0.046 -1.229 -23.931 1.00 62.94 186 CYS A C 1
ATOM 1486 O O . CYS A 1 186 ? 0.365 -1.312 -25.127 1.00 62.94 186 CYS A O 1
ATOM 1488 N N . SER A 1 187 ? -0.807 -0.301 -23.490 1.00 70.69 187 SER A N 1
ATOM 1489 C CA . SER A 1 187 ? -1.384 0.752 -24.339 1.00 70.69 187 SER A CA 1
ATOM 1490 C C . SER A 1 187 ? -0.456 1.964 -24.449 1.00 70.69 187 SER A C 1
ATOM 1492 O O . SER A 1 187 ? 0.426 2.160 -23.616 1.00 70.69 187 SER A O 1
ATOM 1494 N N . ASN A 1 188 ? -0.648 2.791 -25.482 1.00 70.75 188 ASN A N 1
ATOM 1495 C CA . ASN A 1 188 ? 0.081 4.057 -25.606 1.00 70.75 188 ASN A CA 1
ATOM 1496 C C . ASN A 1 188 ? -0.216 4.987 -24.418 1.00 70.75 188 ASN A C 1
ATOM 1498 O O . ASN A 1 188 ? 0.712 5.589 -23.886 1.00 70.75 188 ASN A O 1
ATOM 1502 N N . GLU A 1 189 ? -1.477 5.072 -23.966 1.00 69.94 189 GLU A N 1
ATOM 1503 C CA . GLU A 1 189 ? -1.825 5.923 -22.822 1.00 69.94 189 GLU A CA 1
ATOM 1504 C C . GLU A 1 189 ? -1.213 5.409 -21.512 1.00 69.94 189 GLU A C 1
ATOM 1506 O O . GLU A 1 189 ? -0.690 6.201 -20.732 1.00 69.94 189 GLU A O 1
ATOM 1511 N N . GLY A 1 190 ? -1.232 4.091 -21.280 1.00 72.69 190 GLY A N 1
ATOM 1512 C CA . GLY A 1 190 ? -0.661 3.482 -20.075 1.00 72.69 190 GLY A CA 1
ATOM 1513 C C . GLY A 1 190 ? 0.846 3.710 -19.969 1.00 72.69 190 GLY A C 1
ATOM 1514 O O . GLY A 1 190 ? 1.355 4.011 -18.893 1.00 72.69 190 GLY A O 1
ATOM 1515 N N . ARG A 1 191 ? 1.561 3.671 -21.099 1.00 71.31 191 ARG A N 1
ATOM 1516 C CA . ARG A 1 191 ? 2.986 4.021 -21.132 1.00 71.31 191 ARG A CA 1
ATOM 1517 C C . ARG A 1 191 ? 3.237 5.489 -20.819 1.00 71.31 191 ARG A C 1
ATOM 1519 O O . ARG A 1 191 ? 4.200 5.794 -20.115 1.00 71.31 191 ARG A O 1
ATOM 1526 N N . ALA A 1 192 ? 2.416 6.396 -21.357 1.00 75.25 192 ALA A N 1
ATOM 1527 C CA . ALA A 1 192 ? 2.602 7.833 -21.140 1.00 75.25 192 ALA A CA 1
ATOM 1528 C C . ALA A 1 192 ? 2.462 8.169 -19.652 1.00 75.25 192 ALA A C 1
ATOM 1530 O O . ALA A 1 192 ? 3.223 8.973 -19.116 1.00 75.25 192 ALA A O 1
ATOM 1531 N N . LEU A 1 193 ? 1.541 7.478 -18.975 1.00 74.06 193 LEU A N 1
ATOM 1532 C CA . LEU A 1 193 ? 1.406 7.533 -17.525 1.00 74.06 193 LEU A CA 1
ATOM 1533 C C . LEU A 1 193 ? 2.639 6.969 -16.811 1.00 74.06 193 LEU A C 1
ATOM 1535 O O . LEU A 1 193 ? 3.170 7.658 -15.956 1.00 74.06 193 LEU A O 1
ATOM 1539 N N . MET A 1 194 ? 3.167 5.809 -17.219 1.00 75.06 194 MET A N 1
ATOM 1540 C CA . MET A 1 194 ? 4.385 5.237 -16.619 1.00 75.06 194 MET A CA 1
ATOM 1541 C C . MET A 1 194 ? 5.578 6.207 -16.657 1.00 75.06 194 MET A C 1
ATOM 1543 O O . MET A 1 194 ? 6.320 6.327 -15.684 1.00 75.06 194 MET A O 1
ATOM 1547 N N . GLN A 1 195 ? 5.760 6.929 -17.767 1.00 78.06 195 GLN A N 1
ATOM 1548 C CA . GLN A 1 195 ? 6.826 7.925 -17.886 1.00 78.06 195 GLN A CA 1
ATOM 1549 C C . GLN A 1 195 ? 6.589 9.139 -16.977 1.00 78.06 195 GLN A C 1
ATOM 1551 O O . GLN A 1 195 ? 7.531 9.627 -16.351 1.00 78.06 195 GLN A O 1
ATOM 1556 N N . LEU A 1 196 ? 5.344 9.618 -16.896 1.00 80.12 196 LEU A N 1
ATOM 1557 C CA . LEU A 1 196 ? 4.970 10.711 -16.000 1.00 80.12 196 LEU A CA 1
ATOM 1558 C C . LEU A 1 196 ? 5.170 10.318 -14.530 1.00 80.12 196 LEU A C 1
ATOM 1560 O O . LEU A 1 196 ? 5.717 11.100 -13.758 1.00 80.12 196 LEU A O 1
ATOM 1564 N N . ASP A 1 197 ? 4.776 9.102 -14.161 1.00 79.19 197 ASP A N 1
ATOM 1565 C CA . ASP A 1 197 ? 4.901 8.575 -12.805 1.00 79.19 197 ASP A CA 1
ATOM 1566 C C . ASP A 1 197 ? 6.378 8.442 -12.412 1.00 79.19 197 ASP A C 1
ATOM 1568 O O . ASP A 1 197 ? 6.768 8.859 -11.324 1.00 79.19 197 ASP A O 1
ATOM 1572 N N . PHE A 1 198 ? 7.235 7.973 -13.327 1.00 81.25 198 PHE A N 1
ATOM 1573 C CA . PHE A 1 198 ? 8.682 7.945 -13.102 1.00 81.25 198 PHE A CA 1
ATOM 1574 C C . PHE A 1 198 ? 9.270 9.353 -12.911 1.00 81.25 198 PHE A C 1
ATOM 1576 O O . PHE A 1 198 ? 10.097 9.563 -12.027 1.00 81.25 198 PHE A O 1
ATOM 1583 N N . GLN A 1 199 ? 8.816 10.350 -13.678 1.00 83.31 199 GLN A N 1
ATOM 1584 C CA . GLN A 1 199 ? 9.235 11.742 -13.473 1.00 83.31 199 GLN A CA 1
ATOM 1585 C C . GLN A 1 199 ? 8.789 12.287 -12.113 1.00 83.31 199 GLN A C 1
ATOM 1587 O O . GLN A 1 199 ? 9.576 12.937 -11.428 1.00 83.31 199 GLN A O 1
ATOM 1592 N N . GLN A 1 200 ? 7.548 12.013 -11.705 1.00 78.56 200 GLN A N 1
ATOM 1593 C CA . GLN A 1 200 ? 7.044 12.415 -10.393 1.00 78.56 200 GLN A CA 1
ATOM 1594 C C . GLN A 1 200 ? 7.824 11.740 -9.262 1.00 78.56 200 GLN A C 1
ATOM 1596 O O . GLN A 1 200 ? 8.184 12.410 -8.295 1.00 78.56 200 GLN A O 1
ATOM 1601 N N . LEU A 1 201 ? 8.140 10.450 -9.410 1.00 78.44 201 LEU A N 1
ATOM 1602 C CA . LEU A 1 201 ? 8.980 9.710 -8.476 1.00 78.44 201 LEU A CA 1
ATOM 1603 C C . LEU A 1 201 ? 10.359 10.360 -8.341 1.00 78.44 201 LEU A C 1
ATOM 1605 O O . LEU A 1 201 ? 10.792 10.602 -7.223 1.00 78.44 201 LEU A O 1
ATOM 1609 N N . LEU A 1 202 ? 11.024 10.699 -9.449 1.00 80.75 202 LEU A N 1
ATOM 1610 C CA . LEU A 1 202 ? 12.338 11.349 -9.414 1.00 80.75 202 LEU A CA 1
ATOM 1611 C C . LEU A 1 202 ? 12.296 12.703 -8.700 1.00 80.75 202 LEU A C 1
ATOM 1613 O O . LEU A 1 202 ? 13.127 12.946 -7.835 1.00 80.75 202 LEU A O 1
ATOM 1617 N N . VAL A 1 203 ? 11.306 13.551 -9.004 1.00 79.19 203 VAL A N 1
ATOM 1618 C CA . VAL A 1 203 ? 11.136 14.854 -8.331 1.00 79.19 203 VAL A CA 1
ATOM 1619 C C . VAL A 1 203 ? 10.960 14.675 -6.824 1.00 79.19 203 VAL A C 1
ATOM 1621 O O . VAL A 1 203 ? 11.476 15.466 -6.040 1.00 79.19 203 VAL A O 1
ATOM 1624 N N . LYS A 1 204 ? 10.230 13.638 -6.405 1.00 71.75 204 LYS A N 1
ATOM 1625 C CA . LYS A 1 204 ? 10.036 13.327 -4.987 1.00 71.75 204 LYS A CA 1
ATOM 1626 C C . LYS A 1 204 ? 11.285 12.739 -4.347 1.00 71.75 204 LYS A C 1
ATOM 1628 O O . LYS A 1 204 ? 11.626 13.148 -3.247 1.00 71.75 204 LYS A O 1
ATOM 1633 N N . LEU A 1 205 ? 11.988 11.841 -5.030 1.00 71.25 205 LEU A N 1
ATOM 1634 C CA . LEU A 1 205 ? 13.241 11.269 -4.547 1.00 71.25 205 LEU A CA 1
ATOM 1635 C C . LEU A 1 205 ? 14.311 12.349 -4.368 1.00 71.25 205 LEU A C 1
ATOM 1637 O O . LEU A 1 205 ? 14.941 12.373 -3.320 1.00 71.25 205 LEU A O 1
ATOM 1641 N N . GLU A 1 206 ? 14.456 13.290 -5.308 1.00 79.44 206 GLU A N 1
ATOM 1642 C CA . GLU A 1 206 ? 15.405 14.418 -5.214 1.00 79.44 206 GLU A CA 1
ATOM 1643 C C . GLU A 1 206 ? 15.171 15.303 -3.974 1.00 79.44 206 GLU A C 1
ATOM 1645 O O . GLU A 1 206 ? 16.097 15.955 -3.506 1.00 79.44 206 GLU A O 1
ATOM 1650 N N . GLN A 1 207 ? 13.952 15.323 -3.420 1.00 70.38 207 GLN A N 1
ATOM 1651 C CA . GLN A 1 207 ? 13.629 16.051 -2.182 1.00 70.38 207 GLN A CA 1
ATOM 1652 C C . GLN A 1 207 ? 14.042 15.296 -0.909 1.00 70.38 207 GLN A C 1
ATOM 1654 O O . GLN A 1 207 ? 14.037 15.880 0.172 1.00 70.38 207 GLN A O 1
ATOM 1659 N N . ILE A 1 208 ? 14.350 14.005 -1.026 1.00 63.16 208 ILE A N 1
ATOM 1660 C CA . ILE A 1 208 ? 14.602 13.085 0.089 1.00 63.16 208 ILE A CA 1
ATOM 1661 C C . ILE A 1 208 ? 16.079 12.701 0.148 1.00 63.16 208 ILE A C 1
ATOM 1663 O O . ILE A 1 208 ? 16.654 12.605 1.232 1.00 63.16 208 ILE A O 1
ATOM 1667 N N . VAL A 1 209 ? 16.677 12.421 -1.011 1.00 70.31 209 VAL A N 1
ATOM 1668 C CA . VAL A 1 209 ? 18.043 11.911 -1.093 1.00 70.31 209 VAL A CA 1
ATOM 1669 C C . VAL A 1 209 ? 19.053 13.053 -1.079 1.00 70.31 209 VAL A C 1
ATOM 1671 O O . VAL A 1 209 ? 18.876 14.079 -1.728 1.00 70.31 209 VAL A O 1
ATOM 1674 N N . GLU A 1 210 ? 20.156 12.860 -0.361 1.00 68.75 210 GLU A N 1
ATOM 1675 C CA . GLU A 1 210 ? 21.257 13.834 -0.298 1.00 68.75 210 GLU A CA 1
ATOM 1676 C C . GLU A 1 210 ? 22.199 13.752 -1.509 1.00 68.75 210 GLU A C 1
ATOM 1678 O O . GLU A 1 210 ? 23.132 14.545 -1.628 1.00 68.75 210 GLU A O 1
ATOM 1683 N N . PHE A 1 211 ? 21.973 12.798 -2.416 1.00 67.31 211 PHE A N 1
ATOM 1684 C CA . PHE A 1 211 ? 22.767 12.632 -3.625 1.00 67.31 211 PHE A CA 1
ATOM 1685 C C . PHE A 1 211 ? 22.019 13.140 -4.860 1.00 67.31 211 PHE A C 1
ATOM 1687 O O . PHE A 1 211 ? 20.857 12.824 -5.108 1.00 67.31 211 PHE A O 1
ATOM 1694 N N . SER A 1 212 ? 22.733 13.911 -5.676 1.00 70.69 212 SER A N 1
ATOM 1695 C CA . SER A 1 212 ? 22.306 14.317 -7.009 1.00 70.69 212 SER A CA 1
ATOM 1696 C C . SER A 1 212 ? 23.496 14.180 -7.960 1.00 70.69 212 SER A C 1
ATOM 1698 O O . SER A 1 212 ? 24.589 14.642 -7.618 1.00 70.69 212 SER A O 1
ATOM 1700 N N . PRO A 1 213 ? 23.327 13.548 -9.136 1.00 77.44 213 PRO A N 1
ATOM 1701 C CA . PRO A 1 213 ? 22.076 13.011 -9.687 1.00 77.44 213 PRO A CA 1
ATOM 1702 C C . PRO A 1 213 ? 21.647 11.671 -9.056 1.00 77.44 213 PRO A C 1
ATOM 1704 O O . PRO A 1 213 ? 22.480 10.921 -8.553 1.00 77.44 213 PRO A O 1
ATOM 1707 N N . ILE A 1 214 ? 20.349 11.340 -9.133 1.00 78.81 214 ILE A N 1
ATOM 1708 C CA . ILE A 1 214 ? 19.825 10.021 -8.731 1.00 78.81 214 ILE A CA 1
ATOM 1709 C C . ILE A 1 214 ? 20.511 8.913 -9.567 1.00 78.81 214 ILE A C 1
ATOM 1711 O O . ILE A 1 214 ? 20.424 8.957 -10.803 1.00 78.81 214 ILE A O 1
ATOM 1715 N N . PRO A 1 215 ? 21.167 7.913 -8.939 1.00 80.19 215 PRO A N 1
ATOM 1716 C CA . PRO A 1 215 ? 21.781 6.780 -9.619 1.00 80.19 215 PRO A CA 1
ATOM 1717 C C . PRO A 1 215 ? 20.776 6.020 -10.476 1.00 80.19 215 PRO A C 1
ATOM 1719 O O . PRO A 1 215 ? 19.586 5.977 -10.178 1.00 80.19 215 PRO A O 1
ATOM 1722 N N . HIS A 1 216 ? 21.250 5.415 -11.564 1.00 81.81 216 HIS A N 1
ATOM 1723 C CA . HIS A 1 216 ? 20.433 4.599 -12.473 1.00 81.81 216 HIS A CA 1
ATOM 1724 C C . HIS A 1 216 ? 19.214 5.308 -13.097 1.00 81.81 216 HIS A C 1
ATOM 1726 O O . HIS A 1 216 ? 18.457 4.682 -13.837 1.00 81.81 216 HIS A O 1
ATOM 1732 N N . ARG A 1 217 ? 19.056 6.629 -12.917 1.00 85.38 217 ARG A N 1
ATOM 1733 C CA . ARG A 1 217 ? 18.013 7.422 -13.583 1.00 85.38 217 ARG A CA 1
ATOM 1734 C C . ARG A 1 217 ? 18.024 7.209 -15.094 1.00 85.38 217 ARG A C 1
ATOM 1736 O O . ARG A 1 217 ? 16.990 6.896 -15.672 1.00 85.38 217 ARG A O 1
ATOM 1743 N N . ALA A 1 218 ? 19.195 7.345 -15.719 1.00 86.31 218 ALA A N 1
ATOM 1744 C CA . ALA A 1 218 ? 19.346 7.175 -17.162 1.00 86.31 218 ALA A CA 1
ATOM 1745 C C . ALA A 1 218 ? 19.027 5.742 -17.617 1.00 86.31 218 ALA A C 1
ATOM 1747 O O . ALA A 1 218 ? 18.410 5.570 -18.661 1.00 86.31 218 ALA A O 1
ATOM 1748 N N . TYR A 1 219 ? 19.385 4.731 -16.817 1.00 88.56 219 TYR A N 1
ATOM 1749 C CA . TYR A 1 219 ? 19.066 3.326 -17.087 1.00 88.56 219 TYR A CA 1
ATOM 1750 C C . TYR A 1 219 ? 17.547 3.118 -17.178 1.00 88.56 219 TYR A C 1
ATOM 1752 O O . TYR A 1 219 ? 17.024 2.670 -18.194 1.00 88.56 219 TYR A O 1
ATOM 1760 N N . VAL A 1 220 ? 16.804 3.530 -16.149 1.00 86.00 220 VAL A N 1
ATOM 1761 C CA . VAL A 1 220 ? 15.344 3.356 -16.128 1.00 86.00 220 VAL A CA 1
ATOM 1762 C C . VAL A 1 220 ? 14.666 4.226 -17.192 1.00 86.00 220 VAL A C 1
ATOM 1764 O O . VAL A 1 220 ? 13.770 3.766 -17.899 1.00 86.00 220 VAL A O 1
ATOM 1767 N N . GLU A 1 221 ? 15.114 5.473 -17.359 1.00 87.56 221 GLU A N 1
ATOM 1768 C CA . GLU A 1 221 ? 14.548 6.403 -18.336 1.00 87.56 221 GLU A CA 1
ATOM 1769 C C . GLU A 1 221 ? 14.732 5.914 -19.779 1.00 87.56 221 GLU A C 1
ATOM 1771 O O . GLU A 1 221 ? 13.789 5.976 -20.571 1.00 87.56 221 GLU A O 1
ATOM 1776 N N . ASN A 1 222 ? 15.918 5.405 -20.122 1.00 90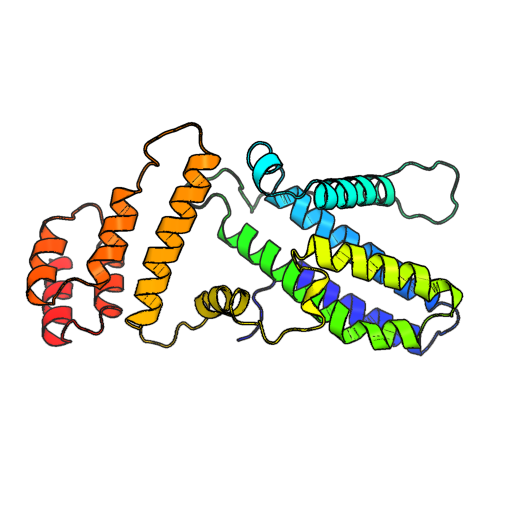.25 222 ASN A N 1
ATOM 1777 C CA . ASN A 1 222 ? 16.202 4.858 -21.448 1.00 90.25 222 ASN A CA 1
ATOM 1778 C C . ASN A 1 222 ? 15.344 3.623 -21.727 1.00 90.25 222 ASN A C 1
ATOM 1780 O O . ASN A 1 222 ? 14.757 3.527 -22.805 1.00 90.25 222 ASN A O 1
ATOM 1784 N N . TYR A 1 223 ? 15.194 2.728 -20.748 1.00 88.62 223 TYR A N 1
ATOM 1785 C CA . TYR A 1 223 ? 14.338 1.552 -20.879 1.00 88.62 223 TYR A CA 1
ATOM 1786 C C . TYR A 1 223 ? 12.857 1.919 -21.076 1.00 88.62 223 TYR A C 1
ATOM 1788 O O . TYR A 1 223 ? 12.189 1.363 -21.946 1.00 88.62 223 TYR A O 1
ATOM 1796 N N . ILE A 1 224 ? 12.335 2.903 -20.331 1.00 85.31 224 ILE A N 1
ATOM 1797 C CA . ILE A 1 224 ? 10.958 3.404 -20.510 1.00 85.31 224 ILE A CA 1
ATOM 1798 C C . ILE A 1 224 ? 10.789 4.060 -21.891 1.00 85.31 224 ILE A C 1
ATOM 1800 O O . ILE A 1 224 ? 9.789 3.825 -22.572 1.00 85.31 224 ILE A O 1
ATOM 1804 N N . LYS A 1 225 ? 11.766 4.859 -22.338 1.00 85.94 225 LYS A N 1
ATOM 1805 C CA . LYS A 1 225 ? 11.743 5.501 -23.665 1.00 85.94 225 LYS A CA 1
ATOM 1806 C C . LYS A 1 225 ? 11.785 4.485 -24.805 1.00 85.94 225 LYS A C 1
ATOM 1808 O O . LYS A 1 225 ? 11.159 4.723 -25.838 1.00 85.94 225 LYS A O 1
ATOM 1813 N N . ALA A 1 226 ? 12.448 3.345 -24.611 1.00 87.94 226 ALA A N 1
ATOM 1814 C CA . ALA A 1 226 ? 12.548 2.292 -25.617 1.00 87.94 226 ALA A CA 1
ATOM 1815 C C . ALA A 1 226 ? 11.178 1.767 -26.074 1.00 87.94 226 ALA A C 1
ATOM 1817 O O . ALA A 1 226 ? 11.001 1.419 -27.238 1.00 87.94 226 ALA A O 1
ATOM 1818 N N . TYR A 1 227 ? 10.163 1.807 -25.202 1.00 81.06 227 TYR A N 1
ATOM 1819 C CA . TYR A 1 227 ? 8.794 1.420 -25.555 1.00 81.06 227 TYR A CA 1
ATOM 1820 C C . TYR A 1 227 ? 8.125 2.309 -26.622 1.00 81.06 227 TYR A C 1
ATOM 1822 O O . TYR A 1 227 ? 7.067 1.939 -27.141 1.00 81.06 227 TYR A O 1
ATOM 1830 N N . TYR A 1 228 ? 8.691 3.479 -26.921 1.00 79.75 228 TYR A N 1
ATOM 1831 C CA . TYR A 1 228 ? 8.169 4.439 -27.899 1.00 79.75 228 TYR A CA 1
ATOM 1832 C C . TYR A 1 228 ? 8.996 4.510 -29.174 1.00 79.75 228 TYR A C 1
ATOM 1834 O O . TYR A 1 228 ? 8.657 5.278 -30.078 1.00 79.75 228 TYR A O 1
ATOM 1842 N N . LEU A 1 229 ? 10.090 3.755 -29.244 1.00 85.38 229 LEU A N 1
ATOM 1843 C CA . LEU A 1 229 ? 10.923 3.753 -30.429 1.00 85.38 229 LEU A CA 1
ATOM 1844 C C . LEU A 1 229 ? 10.136 3.195 -31.615 1.00 85.38 229 LEU A C 1
ATOM 1846 O O . LEU A 1 229 ? 9.371 2.248 -31.463 1.00 85.38 229 LEU A O 1
ATOM 1850 N N . PRO A 1 230 ? 10.299 3.758 -32.817 1.00 85.12 230 PRO A N 1
ATOM 1851 C CA . PRO A 1 230 ? 9.755 3.132 -34.010 1.00 85.12 230 PRO A CA 1
ATOM 1852 C C . PRO A 1 230 ? 10.463 1.793 -34.270 1.00 85.12 230 PRO A C 1
ATOM 1854 O O . PRO A 1 230 ? 11.640 1.629 -33.944 1.00 85.12 230 PRO A O 1
ATOM 1857 N N . GLU A 1 231 ? 9.776 0.858 -34.938 1.00 86.94 231 GLU A N 1
ATOM 1858 C CA . GLU A 1 231 ? 10.333 -0.461 -35.299 1.00 86.94 231 GLU A CA 1
ATOM 1859 C C . GLU A 1 231 ? 11.686 -0.340 -36.027 1.00 86.94 231 GLU A C 1
ATOM 1861 O O . GLU A 1 231 ? 12.587 -1.137 -35.784 1.00 86.94 231 GLU A O 1
ATOM 1866 N N . SER A 1 232 ? 11.861 0.703 -36.848 1.00 87.62 232 SER A N 1
ATOM 1867 C CA . SER A 1 232 ? 13.099 0.989 -37.586 1.00 87.62 232 SER A CA 1
ATOM 1868 C C . SER A 1 232 ? 14.313 1.287 -36.704 1.00 87.62 232 SER A C 1
ATOM 1870 O O . SER A 1 232 ? 15.439 1.104 -37.149 1.00 87.62 232 SER A O 1
ATOM 1872 N N . SER A 1 233 ? 14.101 1.784 -35.485 1.00 89.38 233 SER A N 1
ATOM 1873 C CA . SER A 1 233 ? 15.171 2.205 -34.570 1.00 89.38 233 SER A CA 1
ATOM 1874 C C . SER A 1 233 ? 15.388 1.218 -33.424 1.00 89.38 233 SER A C 1
ATOM 1876 O O . SER A 1 233 ? 16.360 1.352 -32.685 1.00 89.38 233 SER A O 1
ATOM 1878 N N . MET A 1 234 ? 14.507 0.223 -33.282 1.00 88.81 234 MET A N 1
ATOM 1879 C CA . MET A 1 234 ? 14.542 -0.753 -32.194 1.00 88.81 234 MET A CA 1
ATOM 1880 C C . MET A 1 234 ? 15.821 -1.600 -32.221 1.00 88.81 234 MET A C 1
ATOM 1882 O O . MET A 1 234 ? 16.468 -1.770 -31.194 1.00 88.81 234 MET A O 1
ATOM 1886 N N . GLU A 1 235 ? 16.215 -2.100 -33.396 1.00 88.44 235 GLU A N 1
ATOM 1887 C CA . GLU A 1 235 ? 17.416 -2.937 -33.546 1.00 88.44 235 GLU A CA 1
ATOM 1888 C C . GLU A 1 235 ? 18.692 -2.162 -33.203 1.00 88.44 235 GLU A C 1
ATOM 1890 O O . GLU A 1 235 ? 19.537 -2.652 -32.458 1.00 88.44 235 GLU A O 1
ATOM 1895 N N . THR A 1 236 ? 18.799 -0.919 -33.680 1.00 90.44 236 THR A N 1
ATOM 1896 C CA . THR A 1 236 ? 19.933 -0.041 -33.369 1.00 90.44 236 THR A CA 1
ATOM 1897 C C . THR A 1 236 ? 20.000 0.288 -31.880 1.00 90.44 236 THR A C 1
ATOM 1899 O O . THR A 1 236 ? 21.088 0.303 -31.312 1.00 90.44 236 THR A O 1
ATOM 1902 N N . TRP A 1 237 ? 18.855 0.513 -31.231 1.00 93.12 237 TRP A N 1
ATOM 1903 C CA . TRP A 1 237 ? 18.807 0.768 -29.792 1.00 93.12 237 TRP A CA 1
ATOM 1904 C C . TRP A 1 237 ? 19.281 -0.445 -28.985 1.00 93.12 237 TRP A C 1
ATOM 1906 O O . TRP A 1 237 ? 20.131 -0.297 -28.115 1.00 93.12 237 TRP A O 1
ATOM 1916 N N . ILE A 1 238 ? 18.816 -1.653 -29.324 1.00 90.19 238 ILE A N 1
ATOM 1917 C CA . ILE A 1 238 ? 19.243 -2.891 -28.650 1.00 90.19 238 ILE A CA 1
ATOM 1918 C C . ILE A 1 238 ? 20.762 -3.088 -28.773 1.00 90.19 238 ILE A C 1
ATOM 1920 O O . ILE A 1 238 ? 21.414 -3.439 -27.797 1.00 90.19 238 ILE A O 1
ATOM 1924 N N . GLN A 1 239 ? 21.346 -2.802 -29.941 1.00 88.56 239 GLN A N 1
ATOM 1925 C CA . GLN A 1 239 ? 22.798 -2.894 -30.149 1.00 88.56 239 GLN A CA 1
ATOM 1926 C C . GLN A 1 239 ? 23.599 -1.862 -29.342 1.00 88.56 239 GLN A C 1
ATOM 1928 O O . GLN A 1 239 ? 24.740 -2.124 -28.969 1.00 88.56 239 GLN A O 1
ATOM 1933 N N . GLN A 1 240 ? 23.028 -0.682 -29.094 1.00 90.69 240 GLN A N 1
ATOM 1934 C CA . GLN A 1 240 ? 23.681 0.396 -28.346 1.00 90.69 240 GLN A CA 1
ATOM 1935 C C . GLN A 1 240 ? 23.569 0.228 -26.827 1.00 90.69 240 GLN A C 1
ATOM 1937 O O . GLN A 1 240 ? 24.354 0.834 -26.100 1.00 90.69 240 GLN A O 1
ATOM 1942 N N . HIS A 1 241 ? 22.628 -0.590 -26.354 1.00 89.69 241 HIS A N 1
ATOM 1943 C CA . HIS A 1 241 ? 22.293 -0.720 -24.942 1.00 89.69 241 HIS A CA 1
ATOM 1944 C C . HIS A 1 241 ? 22.566 -2.130 -24.394 1.00 89.69 241 HIS A C 1
ATOM 1946 O O . HIS A 1 241 ? 21.655 -2.934 -24.186 1.00 89.69 241 HIS A O 1
ATOM 1952 N N . SER A 1 242 ? 23.846 -2.414 -24.141 1.00 87.88 242 SER A N 1
ATOM 1953 C CA . SER A 1 242 ? 24.320 -3.698 -23.590 1.00 87.88 242 SER A CA 1
ATOM 1954 C C . SER A 1 242 ? 24.098 -3.859 -22.080 1.00 87.88 242 SER A C 1
ATOM 1956 O O . SER A 1 242 ? 24.318 -4.935 -21.532 1.00 87.88 242 SER A O 1
ATOM 1958 N N . GLU A 1 243 ? 23.645 -2.807 -21.393 1.00 89.12 243 GLU A N 1
ATOM 1959 C CA . GLU A 1 243 ? 23.364 -2.826 -19.957 1.00 89.12 243 GLU A CA 1
ATOM 1960 C C . GLU A 1 243 ? 22.086 -3.597 -19.573 1.00 89.12 243 GLU A C 1
ATOM 1962 O O . GLU A 1 243 ? 21.867 -3.875 -18.392 1.00 89.12 243 GLU A O 1
ATOM 1967 N N . TYR A 1 244 ? 21.229 -3.939 -20.541 1.00 90.25 244 TYR A N 1
ATOM 1968 C CA . TYR A 1 244 ? 20.008 -4.711 -20.303 1.00 90.25 244 TYR A CA 1
ATOM 1969 C C . TYR A 1 244 ? 20.221 -6.192 -20.602 1.00 90.25 244 TYR A C 1
ATOM 1971 O O . TYR A 1 244 ? 20.829 -6.579 -21.595 1.00 90.25 244 TYR A O 1
ATOM 1979 N N . THR A 1 245 ? 19.645 -7.039 -19.760 1.00 87.25 245 THR A N 1
ATOM 1980 C CA . THR A 1 245 ? 19.659 -8.492 -19.949 1.00 87.25 245 THR A CA 1
ATOM 1981 C C . THR A 1 245 ? 18.790 -8.916 -21.135 1.00 87.25 245 THR A C 1
ATOM 1983 O O . THR A 1 245 ? 17.773 -8.284 -21.436 1.00 87.25 245 THR A O 1
ATOM 1986 N N . THR A 1 246 ? 19.109 -10.061 -21.747 1.00 86.19 246 THR A N 1
ATOM 1987 C CA . THR A 1 246 ? 18.298 -10.657 -22.824 1.00 86.19 246 THR A CA 1
ATOM 1988 C C . THR A 1 246 ? 16.829 -10.806 -22.421 1.00 86.19 246 THR A C 1
ATOM 1990 O O . THR A 1 246 ? 15.937 -10.438 -23.181 1.00 86.19 246 THR A O 1
ATOM 1993 N N . ASN A 1 247 ? 16.554 -11.233 -21.184 1.00 86.19 247 ASN A N 1
ATOM 1994 C CA . ASN A 1 247 ? 15.189 -11.355 -20.661 1.00 86.19 247 ASN A CA 1
ATOM 1995 C C . ASN A 1 247 ? 14.437 -10.015 -20.622 1.00 86.19 247 ASN A C 1
ATOM 1997 O O . ASN A 1 247 ? 13.247 -9.966 -20.950 1.00 86.19 247 ASN A O 1
ATOM 2001 N N . GLN A 1 248 ? 15.109 -8.926 -20.239 1.00 85.88 248 GLN A N 1
ATOM 2002 C CA . GLN A 1 248 ? 14.519 -7.586 -20.261 1.00 85.88 248 GLN A CA 1
ATOM 2003 C C . GLN A 1 248 ? 14.196 -7.172 -21.703 1.00 85.88 248 GLN A C 1
ATOM 2005 O O . GLN A 1 248 ? 13.061 -6.794 -21.991 1.00 85.88 248 GLN A O 1
ATOM 2010 N N . ILE A 1 249 ? 15.129 -7.352 -22.642 1.00 88.75 249 ILE A N 1
ATOM 2011 C CA . ILE A 1 249 ? 14.910 -7.028 -24.061 1.00 88.75 249 ILE A CA 1
ATOM 2012 C C . ILE A 1 249 ? 13.762 -7.850 -24.670 1.00 88.75 249 ILE A C 1
ATOM 2014 O O . ILE A 1 249 ? 12.883 -7.298 -25.337 1.00 88.75 249 ILE A O 1
ATOM 2018 N N . VAL A 1 250 ? 13.704 -9.154 -24.395 1.00 85.94 250 VAL A N 1
ATOM 2019 C CA . VAL A 1 250 ? 12.609 -10.035 -24.834 1.00 85.94 250 VAL A CA 1
ATOM 2020 C C . VAL A 1 250 ? 11.268 -9.558 -24.268 1.00 85.94 250 VAL A C 1
ATOM 2022 O O . VAL A 1 250 ? 10.264 -9.508 -24.986 1.00 85.94 250 VAL A O 1
ATOM 2025 N N . THR A 1 251 ? 11.235 -9.159 -22.995 1.00 85.56 251 THR A N 1
ATOM 2026 C CA . THR A 1 251 ? 10.027 -8.631 -22.344 1.00 85.56 251 THR A CA 1
ATOM 2027 C C . THR A 1 251 ? 9.567 -7.329 -22.999 1.00 85.56 251 THR A C 1
ATOM 2029 O O . THR A 1 251 ? 8.396 -7.206 -23.368 1.00 85.56 251 THR A O 1
ATOM 2032 N N . LEU A 1 252 ? 10.487 -6.390 -23.219 1.00 86.31 252 LEU A N 1
ATOM 2033 C CA . LEU A 1 252 ? 10.241 -5.125 -23.910 1.00 86.31 252 LEU A CA 1
ATOM 2034 C C . LEU A 1 252 ? 9.629 -5.359 -25.302 1.00 86.31 252 LEU A C 1
ATOM 2036 O O . LEU A 1 252 ? 8.564 -4.823 -25.620 1.00 86.31 252 LEU A O 1
ATOM 2040 N N . LEU A 1 253 ? 10.240 -6.236 -26.103 1.00 85.81 253 LEU A N 1
ATOM 2041 C CA . LEU A 1 253 ? 9.768 -6.594 -27.443 1.00 85.81 253 LEU A CA 1
ATOM 2042 C C . LEU A 1 253 ? 8.392 -7.266 -27.431 1.00 85.81 253 LEU A C 1
ATOM 2044 O O . LEU A 1 253 ? 7.567 -7.019 -28.314 1.00 85.81 253 LEU A O 1
ATOM 2048 N N . ASN A 1 254 ? 8.115 -8.108 -26.433 1.00 84.06 254 ASN A N 1
ATOM 2049 C CA . ASN A 1 254 ? 6.824 -8.777 -26.304 1.00 84.06 254 ASN A CA 1
ATOM 2050 C C . ASN A 1 254 ? 5.674 -7.792 -26.077 1.00 84.06 254 ASN A C 1
ATOM 2052 O O . ASN A 1 254 ? 4.566 -7.989 -26.594 1.00 84.06 254 ASN A O 1
ATOM 2056 N N . VAL A 1 255 ? 5.968 -6.719 -25.352 1.00 78.75 255 VAL A N 1
ATOM 2057 C CA . VAL A 1 255 ? 5.019 -5.693 -24.933 1.00 78.75 255 VAL A CA 1
ATOM 2058 C C . VAL A 1 255 ? 4.893 -4.558 -25.966 1.00 78.75 255 VAL A C 1
ATOM 2060 O O . VAL A 1 255 ? 3.839 -3.919 -26.054 1.00 78.75 255 VAL A O 1
ATOM 2063 N N . ALA A 1 256 ? 5.912 -4.348 -26.803 1.00 80.44 256 ALA A N 1
ATOM 2064 C CA . ALA A 1 256 ? 5.929 -3.376 -27.893 1.00 80.44 256 ALA A CA 1
ATOM 2065 C C . ALA A 1 256 ? 4.955 -3.759 -29.028 1.00 80.44 256 ALA A C 1
ATOM 2067 O O . ALA A 1 256 ? 5.284 -4.475 -29.976 1.00 80.44 256 ALA A O 1
ATOM 2068 N N . THR A 1 257 ? 3.711 -3.281 -28.935 1.00 75.81 257 THR A N 1
ATOM 2069 C CA . THR A 1 257 ? 2.630 -3.573 -29.899 1.00 75.81 257 THR A CA 1
ATOM 2070 C C . THR A 1 257 ? 2.860 -2.986 -31.290 1.00 75.81 257 THR A C 1
ATOM 2072 O O . THR A 1 257 ? 2.273 -3.477 -32.251 1.00 75.81 257 THR A O 1
ATOM 2075 N N . HIS A 1 258 ? 3.710 -1.965 -31.400 1.00 80.12 258 HIS A N 1
ATOM 2076 C CA . HIS A 1 258 ? 4.095 -1.347 -32.666 1.00 80.12 258 HIS A CA 1
ATOM 2077 C C . HIS A 1 258 ? 5.158 -2.160 -33.428 1.00 80.12 258 HIS A C 1
ATOM 2079 O O . HIS A 1 258 ? 5.319 -1.937 -34.621 1.00 80.12 258 HIS A O 1
ATOM 2085 N N . VAL A 1 259 ? 5.859 -3.096 -32.769 1.00 84.12 259 VAL A N 1
ATOM 2086 C CA . VAL A 1 259 ? 6.855 -3.969 -33.410 1.00 84.12 259 VAL A CA 1
ATOM 2087 C C . VAL A 1 259 ? 6.157 -5.174 -34.026 1.00 84.12 259 VAL A C 1
ATOM 2089 O O . VAL A 1 259 ? 5.482 -5.950 -33.335 1.00 84.12 259 VAL A O 1
ATOM 2092 N N . SER A 1 260 ? 6.355 -5.367 -35.329 1.00 86.06 260 SER A N 1
ATOM 2093 C CA . SER A 1 260 ? 5.808 -6.497 -36.068 1.00 86.06 260 SER A CA 1
ATOM 2094 C C . SER A 1 260 ? 6.259 -7.845 -35.486 1.00 86.06 260 SER A C 1
ATOM 2096 O O . SER A 1 260 ? 7.389 -8.017 -35.026 1.00 86.06 260 SER A O 1
ATOM 2098 N N . LYS A 1 261 ? 5.385 -8.862 -35.552 1.00 85.81 261 LYS A N 1
ATOM 2099 C CA . LYS A 1 261 ? 5.730 -10.230 -35.107 1.00 85.81 261 LYS A CA 1
ATOM 2100 C C . LYS A 1 261 ? 6.984 -10.763 -35.810 1.00 85.81 261 LYS A C 1
ATOM 2102 O O . LYS A 1 261 ? 7.790 -11.437 -35.186 1.00 85.81 261 LYS A O 1
ATOM 2107 N N . LYS A 1 262 ? 7.153 -10.432 -37.096 1.00 88.00 262 LYS A N 1
ATOM 2108 C CA . LYS A 1 262 ? 8.304 -10.845 -37.907 1.00 88.00 262 LYS A CA 1
ATOM 2109 C C . LYS A 1 262 ? 9.606 -10.220 -37.399 1.00 88.00 262 LYS A C 1
ATOM 2111 O O . LYS A 1 262 ? 10.591 -10.939 -37.265 1.00 88.00 262 LYS A O 1
ATOM 2116 N N . ALA A 1 263 ? 9.612 -8.915 -37.117 1.00 85.75 263 ALA A N 1
ATOM 2117 C CA . ALA A 1 263 ? 10.782 -8.247 -36.551 1.00 85.75 263 ALA A CA 1
ATOM 2118 C C . ALA A 1 263 ? 11.094 -8.768 -35.148 1.00 85.75 263 ALA A C 1
ATOM 2120 O O . ALA A 1 263 ? 12.231 -9.119 -34.870 1.00 85.75 263 ALA A O 1
ATOM 2121 N N . ARG A 1 264 ? 10.073 -8.938 -34.305 1.00 88.75 264 ARG A N 1
ATOM 2122 C CA . ARG A 1 264 ? 10.222 -9.502 -32.961 1.00 88.75 264 ARG A CA 1
ATOM 2123 C C . ARG A 1 264 ? 10.926 -10.859 -32.963 1.00 88.75 264 ARG A C 1
ATOM 2125 O O . ARG A 1 264 ? 11.918 -11.014 -32.269 1.00 88.75 264 ARG A O 1
ATOM 2132 N N . THR A 1 265 ? 10.441 -11.824 -33.749 1.00 87.69 265 THR A N 1
ATOM 2133 C CA . THR A 1 265 ? 11.062 -13.158 -33.825 1.00 87.69 265 THR A CA 1
ATOM 2134 C C . THR A 1 265 ? 12.487 -13.090 -34.369 1.00 87.69 265 THR A C 1
ATOM 2136 O O . THR A 1 265 ? 13.360 -13.772 -33.851 1.00 87.69 265 THR A O 1
ATOM 2139 N N . ARG A 1 266 ? 12.745 -12.240 -35.374 1.00 88.75 266 ARG A N 1
ATOM 2140 C CA . ARG A 1 266 ? 14.097 -12.039 -35.915 1.00 88.75 266 ARG A CA 1
ATOM 2141 C C . ARG A 1 266 ? 15.065 -11.525 -34.846 1.00 88.75 266 ARG A C 1
ATOM 2143 O O . ARG A 1 266 ? 16.159 -12.058 -34.737 1.00 88.75 266 ARG A O 1
ATOM 2150 N N . ILE A 1 267 ? 14.658 -10.509 -34.087 1.00 87.25 267 ILE A N 1
ATOM 2151 C CA . ILE A 1 267 ? 15.499 -9.881 -33.062 1.00 87.25 267 ILE A CA 1
ATOM 2152 C C . ILE A 1 267 ? 15.749 -10.841 -31.901 1.00 87.25 267 ILE A C 1
ATOM 2154 O O . ILE A 1 267 ? 16.880 -10.953 -31.460 1.00 87.25 267 ILE A O 1
ATOM 2158 N N . ILE A 1 268 ? 14.718 -11.553 -31.433 1.00 86.94 268 ILE A N 1
ATOM 2159 C CA . ILE A 1 268 ? 14.862 -12.520 -30.335 1.00 86.94 268 ILE A CA 1
ATOM 2160 C C . ILE A 1 268 ? 15.847 -13.627 -30.716 1.00 86.94 268 ILE A C 1
ATOM 2162 O O . ILE A 1 268 ? 16.763 -13.893 -29.953 1.00 86.94 268 ILE A O 1
ATOM 2166 N N . ASN A 1 269 ? 15.724 -14.203 -31.916 1.00 86.12 269 ASN A N 1
ATOM 2167 C CA . ASN A 1 269 ? 16.650 -15.244 -32.363 1.00 86.12 269 ASN A CA 1
ATOM 2168 C C . ASN A 1 269 ? 18.102 -14.739 -32.444 1.00 86.12 269 ASN A C 1
ATOM 2170 O O . ASN A 1 269 ? 19.015 -15.488 -32.145 1.00 86.12 269 ASN A O 1
ATOM 2174 N N . ALA A 1 270 ? 18.309 -13.472 -32.818 1.00 84.19 270 ALA A N 1
ATOM 2175 C CA . ALA A 1 270 ? 19.639 -12.864 -32.886 1.00 84.19 270 ALA A CA 1
ATOM 2176 C C . ALA A 1 270 ? 20.239 -12.505 -31.511 1.00 84.19 270 ALA A C 1
ATOM 2178 O O . ALA A 1 270 ? 21.382 -12.068 -31.458 1.00 84.19 270 ALA A O 1
ATOM 2179 N N . LEU A 1 271 ? 19.466 -12.615 -30.424 1.00 79.81 271 LEU A N 1
ATOM 2180 C CA . LEU A 1 271 ? 19.938 -12.412 -29.049 1.00 79.81 271 LEU A CA 1
ATOM 2181 C C . LEU A 1 271 ? 20.326 -13.727 -28.354 1.00 79.81 271 LEU A C 1
ATOM 2183 O O . LEU A 1 271 ? 20.947 -13.673 -27.293 1.00 79.81 271 LEU A O 1
ATOM 2187 N N . ASP A 1 272 ? 19.919 -14.868 -28.919 1.00 67.88 272 ASP A N 1
ATOM 2188 C CA . ASP A 1 272 ? 20.228 -16.215 -28.422 1.00 67.88 272 ASP A CA 1
ATOM 2189 C C . ASP A 1 272 ? 21.491 -16.821 -29.088 1.00 67.88 272 ASP A C 1
ATOM 2191 O O . ASP A 1 272 ? 21.985 -17.846 -28.612 1.00 67.88 272 ASP A O 1
ATOM 2195 N N . ASP A 1 273 ? 21.999 -16.191 -30.159 1.00 55.62 273 ASP A N 1
ATOM 2196 C CA . ASP A 1 273 ? 23.264 -16.499 -30.860 1.00 55.62 273 ASP A CA 1
ATOM 2197 C C . ASP A 1 273 ? 24.453 -15.713 -30.267 1.00 55.62 273 ASP A C 1
ATOM 2199 O O . ASP A 1 273 ? 25.556 -16.303 -30.150 1.00 55.62 273 ASP A O 1
#

Organism: NCBI:txid637853

Radius of gyration: 24.12 Å; chains: 1; bounding box: 51×33×76 Å

InterPro domains:
  IPR019514 Syndetin, C-terminal [PF10474] (184-272)
  IPR040047 Syndetin [PTHR13258] (183-273)

pLDDT: mean 75.34, std 15.98, range [28.88, 93.12]

Secondary structure (DSSP, 8-state):
------HHHHHHHHHHHHHHHHHHH-GGGHHHHHHHHHHHHHHHHHHHHHHHHGGGHHHHHHHS-HHHHHHHHHHHHHHH---TT-TTPPPPPPP---TT--TT-TTTTTHHHHHHHHHHHHHHHHHHHHHHHHHHHHS-TTTHHHHHHHHHHHHHHTT--GGGGG---TTTHHHHHGGG---SS--HHHHHHHHHHHHHHHHHHHTT-S-SSPTTHHHHHHHHHHTTS-HHHHHHHHHH-TTS-HHHHHHHHHH-TTS-HHHHHHHHHTT--

Sequence (273 aa):
MAPVLCNTALNLLRFIGKYIRMTYMLQSVADQAVGNILELCNFFFFTIHTFFTADAERVAGVFFSPHLKSVLDSLENKLFREDSSSEGRVEFNPCTLSGAVQLDSEPDYALPERIVGAESINFISKQLDLIRPVFESLISEKAFAEVEKYYTELYELSGRSVDDKNFKHQKHFAKCSNYGECGKRCSNEGRALMQLDFQQLLVKLEQIVEFSPIPHRAYVENYIKAYYLPESSMETWIQQHSEYTTNQIVTLLNVATHVSKKARTRIINALDD

Foldseek 3Di:
DDFQADPVLVVLVVVVVVLLVVLVVVLVCLLVSLVVSLLVLLLLLLLLCCVQCVVVPLVCVVPDDPVLVVLSVVNCCVQADPPVDDPPRDRDDRDDDDPVQQQPDPDCSSVVVNVNSLSSLLVVLVVCVVCVVSSVVSDDPVSVVVSVVSNVSSCVSNVHDPVVVDDPPPPPVVLVVCVPPPPVADDPVNLVVVLVVLVVVLVSVVVRDPDPPDPCSCVVNLLSVLLVDALVCNLVSVVVCPVDDLVSSLVSLSRNPNHDPVSSVVSNVVNVD